Protein AF-A0A1Q7AH64-F1 (afdb_monomer_lite)

pLDDT: mean 78.07, std 20.03, range [28.7, 97.81]

Structure (mmCIF, N/CA/C/O backbone):
data_AF-A0A1Q7AH64-F1
#
_entry.id   AF-A0A1Q7AH64-F1
#
loop_
_atom_site.group_PDB
_atom_site.id
_atom_site.type_symbol
_atom_site.label_atom_id
_atom_site.label_alt_id
_atom_site.label_comp_id
_atom_site.label_asym_id
_atom_site.label_entity_id
_atom_site.label_seq_id
_atom_site.pdbx_PDB_ins_code
_atom_site.Cartn_x
_atom_site.Cartn_y
_atom_site.Cartn_z
_atom_site.occupancy
_atom_site.B_iso_or_equiv
_atom_site.auth_seq_id
_atom_site.auth_comp_id
_atom_site.auth_asym_id
_atom_site.auth_atom_id
_atom_site.pdbx_PDB_model_num
ATOM 1 N N . MET A 1 1 ? 11.253 -21.152 6.524 1.00 54.41 1 MET A N 1
ATOM 2 C CA . MET A 1 1 ? 11.233 -19.769 7.041 1.00 54.41 1 MET A CA 1
ATOM 3 C C . MET A 1 1 ? 10.064 -19.080 6.372 1.00 54.41 1 MET A C 1
ATOM 5 O O . MET A 1 1 ? 9.901 -19.345 5.188 1.00 54.41 1 MET A O 1
ATOM 9 N N . PRO A 1 2 ? 9.260 -18.292 7.096 1.00 69.94 2 PRO A N 1
ATOM 10 C CA . PRO A 1 2 ? 8.218 -17.480 6.477 1.00 69.94 2 PRO A CA 1
ATOM 11 C C . PRO A 1 2 ? 8.868 -16.524 5.476 1.00 69.94 2 PRO A C 1
ATOM 13 O O . PRO A 1 2 ? 9.876 -15.884 5.789 1.00 69.94 2 PRO A O 1
ATOM 16 N N . SER A 1 3 ? 8.356 -16.487 4.256 1.00 81.31 3 SER A N 1
ATOM 17 C CA . SER A 1 3 ? 8.966 -15.742 3.165 1.00 81.31 3 SER A CA 1
ATOM 18 C C . SER A 1 3 ? 7.933 -15.224 2.175 1.00 81.31 3 SER A C 1
ATOM 20 O O . SER A 1 3 ? 6.794 -15.677 2.099 1.00 81.31 3 SER A O 1
ATOM 22 N N . LEU A 1 4 ? 8.356 -14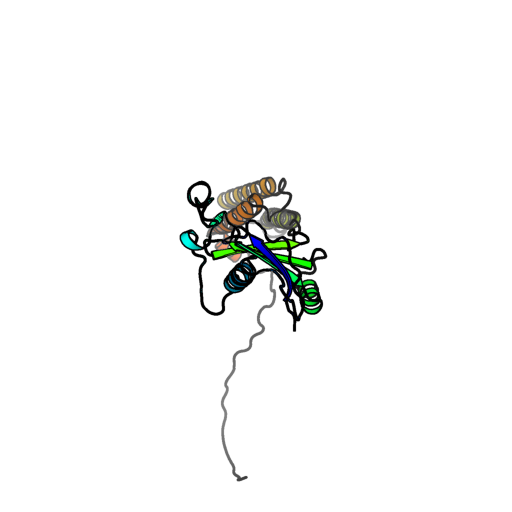.216 1.426 1.00 88.25 4 LEU A N 1
ATOM 23 C CA . LEU A 1 4 ? 7.572 -13.600 0.374 1.00 88.25 4 LEU A CA 1
ATOM 24 C C . LEU A 1 4 ? 8.128 -14.056 -0.959 1.00 88.25 4 LEU A C 1
ATOM 26 O O . LEU A 1 4 ? 9.333 -13.940 -1.205 1.00 88.25 4 LEU A O 1
ATOM 30 N N . ARG A 1 5 ? 7.256 -14.569 -1.822 1.00 90.06 5 ARG A N 1
ATOM 31 C CA . ARG A 1 5 ? 7.653 -15.034 -3.144 1.00 90.06 5 ARG A CA 1
ATOM 32 C C . ARG A 1 5 ? 7.260 -14.000 -4.182 1.00 90.06 5 ARG A C 1
ATOM 34 O O . ARG A 1 5 ? 6.087 -13.700 -4.330 1.00 90.06 5 ARG A O 1
ATOM 41 N N . VAL A 1 6 ? 8.230 -13.489 -4.933 1.00 92.25 6 VAL A N 1
ATOM 42 C CA . VAL A 1 6 ? 7.944 -12.642 -6.100 1.00 92.25 6 VAL A CA 1
ATOM 43 C C . VAL A 1 6 ? 7.248 -13.484 -7.172 1.00 92.25 6 VAL A C 1
ATOM 45 O O . VAL A 1 6 ? 7.778 -14.528 -7.558 1.00 92.25 6 VAL A O 1
ATOM 48 N N . THR A 1 7 ? 6.095 -13.025 -7.657 1.00 94.44 7 THR A N 1
ATOM 49 C CA . THR A 1 7 ? 5.300 -13.705 -8.695 1.00 94.44 7 THR A CA 1
ATOM 50 C C . THR A 1 7 ? 5.446 -13.032 -10.050 1.00 94.44 7 THR A C 1
ATOM 52 O O . THR A 1 7 ? 5.649 -13.702 -11.060 1.00 94.44 7 THR A O 1
ATOM 55 N N . GLN A 1 8 ? 5.367 -11.705 -10.085 1.00 96.19 8 GLN A N 1
ATOM 56 C CA . GLN A 1 8 ? 5.383 -10.925 -11.316 1.00 96.19 8 GLN A CA 1
ATOM 57 C C . GLN A 1 8 ? 5.775 -9.473 -11.059 1.00 96.19 8 GLN A C 1
ATOM 59 O O . GLN A 1 8 ? 5.759 -8.982 -9.930 1.00 96.19 8 GLN A O 1
ATOM 64 N N . PHE A 1 9 ? 6.134 -8.767 -12.125 1.00 97.25 9 PHE A N 1
ATOM 65 C CA . PHE A 1 9 ? 6.446 -7.344 -12.073 1.00 97.25 9 PHE A CA 1
ATOM 66 C C . PHE A 1 9 ? 5.907 -6.610 -13.294 1.00 97.25 9 PHE A C 1
ATOM 68 O O . PHE A 1 9 ? 5.669 -7.203 -14.344 1.00 97.25 9 PHE A O 1
ATOM 75 N N . ARG A 1 10 ? 5.745 -5.298 -13.157 1.00 97.69 10 ARG A N 1
ATOM 76 C CA . ARG A 1 10 ? 5.296 -4.392 -14.211 1.00 97.69 10 ARG A CA 1
ATOM 77 C C . ARG A 1 10 ? 6.101 -3.103 -14.142 1.00 97.69 10 ARG A C 1
ATOM 79 O O . ARG A 1 10 ? 6.344 -2.572 -13.062 1.00 97.69 10 ARG A O 1
ATOM 86 N N . VAL A 1 11 ? 6.540 -2.609 -15.291 1.00 97.62 11 VAL A N 1
ATOM 87 C CA . VAL A 1 11 ? 7.287 -1.357 -15.433 1.00 97.62 11 VAL A CA 1
ATOM 88 C C . VAL A 1 11 ? 6.413 -0.353 -16.170 1.00 97.62 11 VAL A C 1
ATOM 90 O O . VAL A 1 11 ? 5.838 -0.669 -17.209 1.00 97.62 11 VAL A O 1
ATOM 93 N N . LEU A 1 12 ? 6.326 0.855 -15.624 1.00 97.12 12 LEU A N 1
ATOM 94 C CA . LEU A 1 12 ? 5.464 1.934 -16.091 1.00 97.12 12 LEU A CA 1
ATOM 95 C C . LEU A 1 12 ? 6.296 3.201 -16.279 1.00 97.12 12 LEU A C 1
ATOM 97 O O . LEU A 1 12 ? 7.221 3.458 -15.513 1.00 97.12 12 LEU A O 1
ATOM 101 N N . ASN A 1 13 ? 5.952 4.000 -17.289 1.00 96.12 13 ASN A N 1
ATOM 102 C CA . ASN A 1 13 ? 6.501 5.339 -17.516 1.00 96.12 13 ASN A CA 1
ATOM 103 C C . ASN A 1 13 ? 8.037 5.425 -17.404 1.00 96.12 13 ASN A C 1
ATOM 105 O O . ASN A 1 13 ? 8.547 6.378 -16.825 1.00 96.12 13 ASN A O 1
ATOM 109 N N . TYR A 1 14 ? 8.780 4.453 -17.944 1.00 96.50 14 TYR A N 1
ATOM 110 C CA . TYR A 1 14 ? 10.237 4.370 -17.819 1.00 96.50 14 TYR A CA 1
ATOM 111 C C . TYR A 1 14 ? 10.926 4.278 -19.185 1.00 96.50 14 TYR A C 1
ATOM 113 O O . TYR A 1 14 ? 10.912 3.254 -19.869 1.00 96.50 14 TYR A O 1
ATOM 121 N N . ARG A 1 15 ? 11.629 5.347 -19.561 1.00 94.62 15 ARG A N 1
ATOM 122 C CA . ARG A 1 15 ? 12.390 5.525 -20.803 1.00 94.62 15 ARG A CA 1
ATOM 123 C C . ARG A 1 15 ? 11.509 5.343 -22.035 1.00 94.62 15 ARG A C 1
ATOM 125 O O . ARG A 1 15 ? 10.800 6.263 -22.410 1.00 94.62 15 ARG A O 1
ATOM 132 N N . ASN A 1 16 ? 11.603 4.181 -22.675 1.00 92.19 16 ASN A N 1
ATOM 133 C CA . ASN A 1 16 ? 10.855 3.807 -23.869 1.00 92.19 16 ASN A CA 1
ATOM 134 C C . ASN A 1 16 ? 9.694 2.844 -23.552 1.00 92.19 16 ASN A C 1
ATOM 136 O O . ASN A 1 16 ? 9.194 2.187 -24.460 1.00 92.19 16 ASN A O 1
ATOM 140 N N . ILE A 1 17 ? 9.340 2.698 -22.272 1.00 93.69 17 ILE A N 1
ATOM 141 C CA . ILE A 1 17 ? 8.263 1.841 -21.776 1.00 93.69 17 ILE A CA 1
ATOM 142 C C . ILE A 1 17 ? 7.184 2.747 -21.188 1.00 93.69 17 ILE A C 1
ATOM 144 O O . ILE A 1 17 ? 7.406 3.369 -20.150 1.00 93.69 17 ILE A O 1
ATOM 148 N N . ASP A 1 18 ? 6.019 2.800 -21.826 1.00 93.62 18 ASP A N 1
ATOM 149 C CA . ASP A 1 18 ? 4.833 3.409 -21.218 1.00 93.62 18 ASP A CA 1
ATOM 150 C C . ASP A 1 18 ? 4.209 2.450 -20.202 1.00 93.62 18 ASP A C 1
ATOM 152 O O . ASP A 1 18 ? 3.968 2.824 -19.055 1.00 93.62 18 ASP A O 1
ATOM 156 N N . ASP A 1 19 ? 4.036 1.192 -20.608 1.00 96.19 19 ASP A N 1
ATOM 157 C CA . ASP A 1 19 ? 3.538 0.098 -19.784 1.00 96.19 19 ASP A CA 1
ATOM 158 C C . ASP A 1 19 ? 4.043 -1.238 -20.341 1.00 96.19 19 ASP A C 1
ATOM 160 O O . ASP A 1 19 ? 3.843 -1.545 -21.517 1.00 96.19 19 ASP A O 1
ATOM 164 N N . SER A 1 20 ? 4.723 -2.033 -19.515 1.00 95.56 20 SER A N 1
ATOM 165 C CA . SER A 1 20 ? 5.172 -3.372 -19.908 1.00 95.56 20 SER A CA 1
ATOM 166 C C . SER A 1 20 ? 4.072 -4.431 -19.834 1.00 95.56 20 SER A C 1
ATOM 168 O O . SER A 1 20 ? 4.276 -5.541 -20.322 1.00 95.56 20 SER A O 1
ATOM 170 N N . GLY A 1 21 ? 2.956 -4.133 -19.163 1.00 96.81 21 GLY A N 1
ATOM 171 C CA . GLY A 1 21 ? 2.066 -5.150 -18.616 1.00 96.81 21 GLY A CA 1
ATOM 172 C C . GLY A 1 21 ? 2.746 -5.979 -17.520 1.00 96.81 21 GLY A C 1
ATOM 173 O O . GLY A 1 21 ? 3.916 -5.766 -17.180 1.00 96.81 21 GLY A O 1
ATOM 174 N N . TRP A 1 22 ? 1.999 -6.923 -16.953 1.00 96.69 22 TRP A N 1
ATOM 175 C CA . TRP A 1 22 ? 2.530 -7.866 -15.972 1.00 96.69 22 TRP A CA 1
ATOM 176 C C . TRP A 1 22 ? 3.399 -8.928 -16.643 1.00 96.69 22 TRP A C 1
ATOM 178 O O . TRP A 1 22 ? 2.984 -9.575 -17.605 1.00 96.69 22 TRP A O 1
ATOM 188 N N . ILE A 1 23 ? 4.609 -9.102 -16.119 1.00 95.94 23 ILE A N 1
ATOM 189 C CA . ILE A 1 23 ? 5.586 -10.086 -16.573 1.00 95.94 23 ILE A CA 1
ATOM 190 C C . ILE A 1 23 ? 5.807 -11.090 -15.438 1.00 95.94 23 ILE A C 1
ATOM 192 O O . ILE A 1 23 ? 6.298 -10.689 -14.377 1.00 95.94 23 ILE A O 1
ATOM 196 N N . PRO A 1 24 ? 5.477 -12.378 -15.638 1.00 95.56 24 PRO A N 1
ATOM 197 C CA . PRO A 1 24 ? 5.692 -13.404 -14.628 1.00 95.56 24 PRO A CA 1
ATOM 198 C C . PRO A 1 24 ? 7.187 -13.628 -14.385 1.00 95.56 24 PRO A C 1
ATOM 200 O O . PRO A 1 24 ? 8.000 -13.591 -15.312 1.00 95.56 24 PRO A O 1
ATOM 203 N N . ILE A 1 25 ? 7.541 -13.866 -13.124 1.00 93.88 25 ILE A N 1
ATOM 204 C CA . ILE A 1 25 ? 8.895 -14.194 -12.688 1.00 93.88 25 ILE A CA 1
ATOM 205 C C . ILE A 1 25 ? 8.936 -15.660 -12.282 1.00 93.88 25 ILE A C 1
ATOM 207 O O . ILE A 1 25 ? 8.319 -16.098 -11.313 1.00 93.88 25 ILE A O 1
ATOM 211 N N . GLU A 1 26 ? 9.758 -16.409 -13.000 1.00 90.12 26 GLU A N 1
ATOM 212 C CA . GLU A 1 26 ? 10.181 -17.747 -12.617 1.00 90.12 26 GLU A CA 1
ATOM 213 C C . GLU A 1 26 ? 11.623 -17.732 -12.104 1.00 90.12 26 GLU A C 1
ATOM 215 O O . GLU A 1 26 ? 12.350 -16.742 -12.229 1.00 90.12 26 GLU A O 1
ATOM 220 N N . ARG A 1 27 ? 12.081 -18.878 -11.580 1.00 87.81 27 ARG A N 1
ATOM 221 C CA . ARG A 1 27 ? 13.470 -19.067 -11.132 1.00 87.81 27 ARG A CA 1
ATOM 222 C C . ARG A 1 27 ? 14.490 -18.673 -12.206 1.00 87.81 27 ARG A C 1
ATOM 224 O O . ARG A 1 27 ? 15.560 -18.171 -11.875 1.00 87.81 27 ARG A O 1
ATOM 231 N N . VAL A 1 28 ? 14.164 -18.918 -13.474 1.00 88.75 28 VAL A N 1
ATOM 232 C CA . VAL A 1 28 ? 14.930 -18.451 -14.628 1.00 88.75 28 VAL A CA 1
ATOM 233 C C . VAL A 1 28 ? 13.945 -17.861 -15.625 1.00 88.75 28 VAL A C 1
ATOM 235 O O . VAL A 1 28 ? 13.177 -18.589 -16.238 1.00 88.75 28 VAL A O 1
ATOM 238 N N . THR A 1 29 ? 13.983 -16.542 -15.797 1.00 88.94 29 THR A N 1
ATOM 239 C CA . THR A 1 29 ? 13.137 -15.833 -16.764 1.00 88.94 29 THR A CA 1
ATOM 240 C C . THR A 1 29 ? 14.017 -15.282 -17.882 1.00 88.94 29 THR A C 1
ATOM 242 O O . THR A 1 29 ? 14.923 -14.488 -17.625 1.00 88.94 29 THR A O 1
ATOM 245 N N . ALA A 1 30 ? 13.783 -15.710 -19.125 1.00 88.94 30 ALA A N 1
ATOM 246 C CA . ALA A 1 30 ? 14.544 -15.257 -20.289 1.00 88.94 30 ALA A CA 1
ATOM 247 C C . ALA A 1 30 ? 13.780 -14.168 -21.056 1.00 88.94 30 ALA A C 1
ATOM 249 O O . ALA A 1 30 ? 12.678 -14.394 -21.547 1.00 88.94 30 ALA A O 1
ATOM 250 N N . LEU A 1 31 ? 14.389 -12.988 -21.203 1.00 89.00 31 LEU A N 1
ATOM 251 C CA . LEU A 1 31 ? 13.833 -11.883 -21.987 1.00 89.00 31 LEU A CA 1
ATOM 252 C C . LEU A 1 31 ? 14.451 -11.875 -23.390 1.00 89.00 31 LEU A C 1
ATOM 254 O O . LEU A 1 31 ? 15.638 -11.582 -23.548 1.00 89.00 31 LEU A O 1
ATOM 258 N N . VAL A 1 32 ? 13.647 -12.148 -24.419 1.00 89.25 32 VAL A N 1
ATOM 259 C CA . VAL A 1 32 ? 14.090 -12.186 -25.824 1.00 89.25 32 VAL A CA 1
ATOM 260 C C . VAL A 1 32 ? 13.434 -11.057 -26.614 1.00 89.25 32 VAL A C 1
ATOM 262 O O . VAL A 1 32 ? 12.273 -10.722 -26.419 1.00 89.25 32 VAL A O 1
ATOM 265 N N . GLY A 1 33 ? 14.190 -10.431 -27.513 1.00 88.75 33 GLY A N 1
ATOM 266 C CA . GLY A 1 33 ? 13.679 -9.380 -28.389 1.00 88.75 33 GLY A CA 1
ATOM 267 C C . GLY A 1 33 ? 14.801 -8.728 -29.181 1.00 88.75 33 GLY A C 1
ATOM 268 O O . GLY A 1 33 ? 15.974 -8.903 -28.844 1.00 88.75 33 GLY A O 1
ATOM 269 N N . ARG A 1 34 ? 14.456 -7.929 -30.193 1.00 90.94 34 ARG A N 1
ATOM 270 C CA . ARG A 1 34 ? 15.442 -7.188 -30.999 1.00 90.94 34 ARG A CA 1
ATOM 271 C C . ARG A 1 34 ? 16.268 -6.227 -30.139 1.00 90.94 34 ARG A C 1
ATOM 273 O O . ARG A 1 34 ? 15.882 -5.887 -29.016 1.00 90.94 34 ARG A O 1
ATOM 280 N N . ASN A 1 35 ? 17.402 -5.771 -30.661 1.00 86.12 35 ASN A N 1
ATOM 281 C CA . ASN A 1 35 ? 18.114 -4.654 -30.045 1.00 86.12 35 ASN A CA 1
ATOM 282 C C . ASN A 1 35 ? 17.155 -3.464 -29.883 1.00 86.12 35 ASN A C 1
ATOM 284 O O . ASN A 1 35 ? 16.221 -3.314 -30.666 1.00 86.12 35 ASN A O 1
ATOM 288 N N . GLU A 1 36 ? 17.332 -2.703 -28.799 1.00 84.75 36 GLU A N 1
ATOM 289 C CA . GLU A 1 36 ? 16.523 -1.512 -28.474 1.00 84.75 36 GLU A CA 1
ATOM 290 C C . GLU A 1 36 ? 15.049 -1.775 -28.122 1.00 84.75 36 GLU A C 1
ATOM 292 O O . GLU A 1 36 ? 14.311 -0.845 -27.823 1.00 84.75 36 GLU A O 1
ATOM 297 N N . SER A 1 37 ? 14.627 -3.038 -27.998 1.00 87.38 37 SER A N 1
ATOM 298 C CA . SER A 1 37 ? 13.258 -3.396 -27.590 1.00 87.38 37 SER A CA 1
ATOM 299 C C . SER A 1 37 ? 12.905 -3.077 -26.124 1.00 87.38 37 SER A C 1
ATOM 301 O O . SER A 1 37 ? 11.898 -3.559 -25.625 1.00 87.38 37 SER A O 1
ATOM 303 N N . GLY A 1 38 ? 13.760 -2.364 -25.383 1.00 88.69 38 GLY A N 1
ATOM 304 C CA . GLY A 1 38 ? 13.517 -2.009 -23.978 1.00 88.69 38 GLY A CA 1
ATOM 305 C C . GLY A 1 38 ? 13.944 -3.032 -22.916 1.00 88.69 38 GLY A C 1
ATOM 306 O O . GLY A 1 38 ? 13.830 -2.726 -21.737 1.00 88.69 38 GLY A O 1
ATOM 307 N N . LYS A 1 39 ? 14.516 -4.197 -23.262 1.00 94.56 39 LYS A N 1
ATOM 308 C CA . LYS A 1 39 ? 14.932 -5.227 -22.270 1.00 94.56 39 LYS A CA 1
ATOM 309 C C . LYS A 1 39 ? 15.847 -4.682 -21.166 1.00 94.56 39 LYS A C 1
ATOM 311 O O . LYS A 1 39 ? 15.618 -4.906 -19.983 1.00 94.56 39 LYS A O 1
ATOM 316 N N . THR A 1 40 ? 16.868 -3.915 -21.548 1.00 93.81 40 THR A N 1
ATOM 317 C CA . THR A 1 40 ? 17.788 -3.285 -20.590 1.00 93.81 40 THR A CA 1
ATOM 318 C C . THR A 1 40 ? 17.099 -2.201 -19.762 1.00 93.81 40 THR A C 1
ATOM 320 O O . THR A 1 40 ? 17.463 -2.003 -18.609 1.00 93.81 40 THR A O 1
ATOM 323 N N . ALA A 1 41 ? 16.122 -1.483 -20.326 1.00 93.94 41 ALA A N 1
ATOM 324 C CA . ALA A 1 41 ? 15.342 -0.499 -19.577 1.00 93.94 41 ALA A CA 1
ATOM 325 C C . ALA A 1 41 ? 14.475 -1.191 -18.517 1.00 93.94 41 ALA A C 1
ATOM 327 O O . ALA A 1 41 ? 14.476 -0.774 -17.365 1.00 93.94 41 ALA A O 1
ATOM 328 N N . LEU A 1 42 ? 13.840 -2.300 -18.890 1.00 95.00 42 LEU A N 1
ATOM 329 C CA . LEU A 1 42 ? 12.998 -3.116 -18.027 1.00 95.00 42 LEU A CA 1
ATOM 330 C C . LEU A 1 42 ? 13.771 -3.670 -16.819 1.00 95.00 42 LEU A C 1
ATOM 332 O O . LEU A 1 42 ? 13.369 -3.467 -15.676 1.00 95.00 42 LEU A O 1
ATOM 336 N N . LEU A 1 43 ? 14.940 -4.275 -17.060 1.00 93.50 43 LEU A N 1
ATOM 337 C CA . LEU A 1 43 ? 15.809 -4.771 -15.986 1.00 93.50 43 LEU A CA 1
ATOM 338 C C . LEU A 1 43 ? 16.361 -3.644 -15.101 1.00 93.50 43 LEU A C 1
ATOM 340 O O . LEU A 1 43 ? 16.524 -3.839 -13.902 1.00 93.50 43 LEU A O 1
ATOM 344 N N . LYS A 1 44 ? 16.634 -2.458 -15.664 1.00 94.19 44 LYS A N 1
ATOM 345 C CA . LYS A 1 44 ? 17.087 -1.294 -14.884 1.00 94.19 44 LYS A CA 1
ATOM 346 C C . LYS A 1 44 ? 15.993 -0.742 -13.975 1.00 94.19 44 LYS A C 1
ATOM 348 O O . LYS A 1 44 ? 16.292 -0.416 -12.833 1.00 94.19 44 LYS A O 1
ATOM 353 N N . ALA A 1 45 ? 14.753 -0.660 -14.453 1.00 94.69 45 ALA A N 1
ATOM 354 C CA . ALA A 1 45 ? 13.622 -0.275 -13.613 1.00 94.69 45 ALA A CA 1
ATOM 355 C C . ALA A 1 45 ? 13.429 -1.278 -12.466 1.00 94.69 45 ALA A C 1
ATOM 357 O O . ALA A 1 45 ? 13.378 -0.886 -11.306 1.00 94.69 45 ALA A O 1
ATOM 358 N N . LEU A 1 46 ? 13.444 -2.581 -12.766 1.00 93.88 46 LEU A N 1
ATOM 359 C CA . LEU A 1 46 ? 13.334 -3.609 -11.730 1.00 93.88 46 LEU A CA 1
ATOM 360 C C . LEU A 1 46 ? 14.509 -3.571 -10.735 1.00 93.88 46 LEU A C 1
ATOM 362 O O . LEU A 1 46 ? 14.305 -3.731 -9.539 1.00 93.88 46 LEU A O 1
ATOM 366 N N . HIS A 1 47 ? 15.735 -3.303 -11.190 1.00 92.75 47 HIS A N 1
ATOM 367 C CA . HIS A 1 47 ? 16.889 -3.147 -10.298 1.00 92.75 47 HIS A CA 1
ATOM 368 C C . HIS A 1 47 ? 16.704 -1.988 -9.306 1.00 92.75 47 HIS A C 1
ATOM 370 O O . HIS A 1 47 ? 16.950 -2.146 -8.112 1.00 92.75 47 HIS A O 1
ATOM 376 N N . LYS A 1 48 ? 16.214 -0.842 -9.793 1.00 93.81 48 LYS A N 1
ATOM 377 C CA . LYS A 1 48 ? 15.946 0.359 -8.986 1.00 93.81 48 LYS A CA 1
ATOM 378 C C . LYS A 1 48 ? 14.730 0.234 -8.070 1.00 93.81 48 LYS A C 1
ATOM 380 O O . LYS A 1 48 ? 14.527 1.088 -7.211 1.00 93.81 48 LYS A O 1
ATOM 385 N N . PHE A 1 49 ? 13.920 -0.813 -8.220 1.00 93.62 49 PHE A N 1
ATOM 386 C CA . PHE A 1 49 ? 12.798 -1.065 -7.323 1.00 93.62 49 PHE A CA 1
ATOM 387 C C . PHE A 1 49 ? 13.260 -1.298 -5.877 1.00 93.62 49 PHE A C 1
ATOM 389 O O . PHE A 1 49 ? 12.659 -0.750 -4.951 1.00 93.62 49 PHE A O 1
ATOM 396 N N . ASN A 1 50 ? 14.329 -2.075 -5.681 1.00 90.62 50 ASN A N 1
ATOM 397 C CA . ASN A 1 50 ? 14.934 -2.326 -4.371 1.00 90.62 50 ASN A CA 1
ATOM 398 C C . ASN A 1 50 ? 16.453 -2.554 -4.507 1.00 90.62 50 ASN A C 1
ATOM 400 O O . ASN A 1 50 ? 16.917 -3.697 -4.449 1.00 90.62 50 ASN A O 1
ATOM 404 N N . PRO A 1 51 ? 17.234 -1.492 -4.764 1.00 87.56 51 PRO A N 1
ATOM 405 C CA . PRO A 1 51 ? 18.640 -1.634 -5.092 1.00 87.56 51 PRO A CA 1
ATOM 406 C C . PRO A 1 51 ? 19.482 -1.842 -3.825 1.00 87.56 51 PRO A C 1
ATOM 408 O O . PRO A 1 51 ? 19.214 -1.259 -2.777 1.00 87.56 51 PRO A O 1
ATOM 411 N N . ALA A 1 52 ? 20.546 -2.646 -3.926 1.00 86.94 52 ALA A N 1
ATOM 412 C CA . ALA A 1 52 ? 21.474 -2.872 -2.810 1.00 86.94 52 ALA A CA 1
ATOM 413 C C . ALA A 1 52 ? 22.242 -1.597 -2.408 1.00 86.94 52 ALA A C 1
ATOM 415 O O . ALA A 1 52 ? 22.622 -1.428 -1.253 1.00 86.94 52 ALA A O 1
ATOM 416 N N . ILE A 1 53 ? 22.465 -0.703 -3.372 1.00 88.25 53 ILE A N 1
ATOM 417 C CA . ILE A 1 53 ? 23.023 0.635 -3.177 1.00 88.25 53 ILE A CA 1
ATOM 418 C C . ILE A 1 53 ? 21.953 1.615 -3.639 1.00 88.25 53 ILE A C 1
ATOM 420 O O . ILE A 1 53 ? 21.430 1.456 -4.738 1.00 88.25 53 ILE A O 1
ATOM 424 N N . ALA A 1 54 ? 21.624 2.614 -2.820 1.00 87.69 54 ALA A N 1
ATOM 425 C CA . ALA A 1 54 ? 20.570 3.571 -3.140 1.00 87.69 54 ALA A CA 1
ATOM 426 C C . ALA A 1 54 ? 20.802 4.225 -4.515 1.00 87.69 54 ALA A C 1
ATOM 428 O O . ALA A 1 54 ? 21.756 4.980 -4.707 1.00 87.69 54 ALA A O 1
ATOM 429 N N . GLU A 1 55 ? 19.908 3.945 -5.462 1.00 91.12 55 GLU A N 1
ATOM 430 C CA . GLU A 1 55 ? 19.915 4.529 -6.799 1.00 91.12 55 GLU A CA 1
ATOM 431 C C . GLU A 1 55 ? 18.519 5.094 -7.103 1.00 91.12 55 GLU A C 1
ATOM 433 O O . GLU A 1 55 ? 17.622 4.340 -7.489 1.00 91.12 55 GLU A O 1
ATOM 438 N N . PRO A 1 56 ? 18.299 6.409 -6.920 1.00 90.69 56 PRO A N 1
ATOM 439 C CA . PRO A 1 56 ? 16.999 7.006 -7.174 1.00 90.69 56 PRO A CA 1
ATOM 440 C C . PRO A 1 56 ? 16.669 7.025 -8.671 1.00 90.69 56 PRO A C 1
ATOM 442 O O . PRO A 1 56 ? 17.542 6.964 -9.552 1.00 90.69 56 PRO A O 1
ATOM 445 N N . TYR A 1 57 ? 15.379 7.156 -8.963 1.00 93.62 57 TYR A N 1
ATOM 446 C CA . TYR A 1 57 ? 14.929 7.464 -10.309 1.00 93.62 57 TYR A CA 1
ATOM 447 C C . TYR A 1 57 ? 15.243 8.918 -10.660 1.00 93.62 57 TYR A C 1
ATOM 449 O O . TYR A 1 57 ? 15.134 9.820 -9.832 1.00 93.62 57 TYR A O 1
ATOM 457 N N . LEU A 1 58 ? 15.638 9.151 -11.910 1.00 94.44 58 LEU A N 1
ATOM 458 C CA . LEU A 1 58 ? 15.985 10.469 -12.435 1.00 94.44 58 LEU A CA 1
ATOM 459 C C . LEU A 1 58 ? 14.972 10.867 -13.515 1.00 94.44 58 LEU A C 1
ATOM 461 O O . LEU A 1 58 ? 15.209 10.573 -14.691 1.00 94.44 58 LEU A O 1
ATOM 465 N N . PRO A 1 59 ? 13.872 11.563 -13.167 1.00 93.75 59 PRO A N 1
ATOM 466 C CA . PRO A 1 59 ? 12.794 11.885 -14.103 1.00 93.75 59 PRO A CA 1
ATOM 467 C C . PRO A 1 59 ? 13.273 12.517 -15.413 1.00 93.75 59 PRO A C 1
ATOM 469 O O . PRO A 1 59 ? 12.901 12.067 -16.489 1.00 93.75 59 PRO A O 1
ATOM 472 N N . GLN A 1 60 ? 14.199 13.478 -15.338 1.00 91.81 60 GLN A N 1
ATOM 473 C CA . GLN A 1 60 ? 14.741 14.180 -16.510 1.00 91.81 60 GLN A CA 1
ATOM 474 C C . GLN A 1 60 ? 15.402 13.250 -17.543 1.00 91.81 60 GLN A C 1
ATOM 476 O O . GLN A 1 60 ? 15.487 13.583 -18.724 1.00 91.81 60 GLN A O 1
ATOM 481 N N . ARG A 1 61 ? 15.929 12.101 -17.104 1.00 92.25 61 ARG A N 1
ATOM 482 C CA . ARG A 1 61 ? 16.641 11.143 -17.966 1.00 92.25 61 ARG A CA 1
ATOM 483 C C . ARG A 1 61 ? 15.831 9.886 -18.242 1.00 92.25 61 ARG A C 1
ATOM 485 O O . ARG A 1 61 ? 16.085 9.222 -19.246 1.00 92.25 61 ARG A O 1
ATOM 492 N N . GLU A 1 62 ? 14.944 9.533 -17.322 1.00 95.62 62 GLU A N 1
ATOM 493 C CA . GLU A 1 62 ? 14.316 8.222 -17.253 1.00 95.62 62 GLU A CA 1
ATOM 494 C C . GLU A 1 62 ? 12.811 8.259 -17.464 1.00 95.62 62 GLU A C 1
ATOM 496 O O . GLU A 1 62 ? 12.264 7.204 -17.730 1.00 95.62 62 GLU A O 1
ATOM 501 N N . PHE A 1 63 ? 12.141 9.405 -17.373 1.00 95.94 63 PHE A N 1
ATOM 502 C CA . PHE A 1 63 ? 10.745 9.526 -17.795 1.00 95.94 63 PHE A CA 1
ATOM 503 C C . PHE A 1 63 ? 10.669 9.605 -19.335 1.00 95.94 63 PHE A C 1
ATOM 505 O O . PHE A 1 63 ? 11.620 10.106 -19.953 1.00 95.94 63 PHE A O 1
ATOM 512 N N . PRO A 1 64 ? 9.581 9.136 -19.981 1.00 94.00 64 PRO A N 1
ATOM 513 C CA . PRO A 1 64 ? 9.373 9.295 -21.417 1.00 94.00 64 PRO A CA 1
ATOM 514 C C . PRO A 1 64 ? 9.559 10.752 -21.858 1.00 94.00 64 PRO A C 1
ATOM 516 O O . PRO A 1 64 ? 8.871 11.669 -21.400 1.00 94.00 64 PRO A O 1
ATOM 519 N N . ARG A 1 65 ? 10.574 10.987 -22.699 1.00 90.56 65 ARG A N 1
ATOM 520 C CA . ARG A 1 65 ? 11.118 12.334 -22.959 1.00 90.56 65 ARG A CA 1
ATOM 521 C C . ARG A 1 65 ? 10.106 13.280 -23.598 1.00 90.56 65 ARG A C 1
ATOM 523 O O . ARG A 1 65 ? 10.086 14.463 -23.281 1.00 90.56 65 ARG A O 1
ATOM 530 N N . ASP A 1 66 ? 9.291 12.753 -24.495 1.00 90.81 66 ASP A N 1
ATOM 531 C CA . ASP A 1 66 ? 8.216 13.437 -25.214 1.00 90.81 66 ASP A CA 1
ATOM 532 C C . ASP A 1 66 ? 7.037 13.829 -24.305 1.00 90.81 66 ASP A C 1
ATOM 534 O O . ASP A 1 66 ? 6.313 14.792 -24.583 1.00 90.81 66 ASP A O 1
ATOM 538 N N . ARG A 1 67 ? 6.868 13.118 -23.185 1.00 92.44 67 ARG A N 1
ATOM 539 C CA . ARG A 1 67 ? 5.821 13.364 -22.185 1.00 92.44 67 ARG A CA 1
ATOM 540 C C . ARG A 1 67 ? 6.306 14.224 -21.018 1.00 92.44 67 ARG A C 1
ATOM 542 O O . ARG A 1 67 ? 5.496 14.926 -20.416 1.00 92.44 67 ARG A O 1
ATOM 549 N N . PHE A 1 68 ? 7.611 14.240 -20.734 1.00 91.75 68 PHE A N 1
ATOM 550 C CA . PHE A 1 68 ? 8.190 14.882 -19.545 1.00 91.75 68 PHE A CA 1
ATOM 551 C C . PHE A 1 68 ? 7.722 16.328 -19.334 1.00 91.75 68 PHE A C 1
ATOM 553 O O . PHE A 1 68 ? 7.137 16.632 -18.300 1.00 91.75 68 PHE A O 1
ATOM 560 N N . ALA A 1 69 ? 7.905 17.207 -20.325 1.00 91.38 69 ALA A N 1
ATOM 561 C CA . ALA A 1 69 ? 7.572 18.630 -20.191 1.00 91.38 69 ALA A CA 1
ATOM 562 C C . ALA A 1 69 ? 6.063 18.911 -20.040 1.00 91.38 69 ALA A C 1
ATOM 564 O O . ALA A 1 69 ? 5.681 19.967 -19.542 1.00 91.38 69 ALA A O 1
ATOM 565 N N . ARG A 1 70 ? 5.204 17.990 -20.493 1.00 92.50 70 ARG A N 1
ATOM 566 C CA . ARG A 1 70 ? 3.740 18.138 -20.482 1.00 92.50 70 ARG A CA 1
ATOM 567 C C . ARG A 1 70 ? 3.098 17.540 -19.232 1.00 92.50 70 ARG A C 1
ATOM 569 O O . ARG A 1 70 ? 2.128 18.092 -18.719 1.00 92.50 70 ARG A O 1
ATOM 576 N N . GLU A 1 71 ? 3.602 16.396 -18.783 1.00 92.94 71 GLU A N 1
ATOM 577 C CA . GLU A 1 71 ? 2.924 15.534 -17.809 1.00 92.94 71 GLU A CA 1
ATOM 578 C C . GLU A 1 71 ? 3.638 15.492 -16.455 1.00 92.94 71 GLU A C 1
ATOM 580 O O . GLU A 1 71 ? 2.985 15.421 -15.411 1.00 92.94 71 GLU A O 1
ATOM 585 N N . PHE A 1 72 ? 4.971 15.575 -16.436 1.00 91.06 72 PHE A N 1
ATOM 586 C CA . PHE A 1 72 ? 5.737 15.387 -15.210 1.00 91.06 72 PHE A CA 1
ATOM 587 C C . PHE A 1 72 ? 5.718 16.649 -14.335 1.00 91.06 72 PHE A C 1
ATOM 589 O O . PHE A 1 72 ? 6.564 17.532 -14.461 1.00 91.06 72 PHE A O 1
ATOM 596 N N . LYS A 1 73 ? 4.737 16.730 -13.429 1.00 90.69 73 LYS A N 1
ATOM 597 C CA . LYS A 1 73 ? 4.608 17.819 -12.442 1.00 90.69 73 LYS A CA 1
ATOM 598 C C . LYS A 1 73 ? 5.237 17.479 -11.091 1.00 90.69 73 LYS A C 1
ATOM 600 O O . LYS A 1 73 ? 5.879 18.325 -10.480 1.00 90.69 73 LYS A O 1
ATOM 605 N N . ASN A 1 74 ? 5.039 16.248 -10.627 1.00 90.19 74 ASN A N 1
ATOM 606 C CA . ASN A 1 74 ? 5.480 15.760 -9.325 1.00 90.19 74 ASN A CA 1
ATOM 607 C C . ASN A 1 74 ? 5.834 14.272 -9.430 1.00 90.19 74 ASN A C 1
ATOM 609 O O . ASN A 1 74 ? 5.120 13.527 -10.088 1.00 90.19 74 ASN A O 1
ATOM 613 N N . GLY A 1 75 ? 6.902 13.826 -8.765 1.00 84.44 75 GLY A N 1
ATOM 614 C CA . GLY A 1 75 ? 7.324 12.421 -8.773 1.00 84.44 75 GLY A CA 1
ATOM 615 C C . GLY A 1 75 ? 6.370 11.462 -8.053 1.00 84.44 75 GLY A C 1
ATOM 616 O O . GLY A 1 75 ? 6.399 10.272 -8.356 1.00 84.44 75 GLY A O 1
ATOM 617 N N . LYS A 1 76 ? 5.511 11.968 -7.155 1.00 91.25 76 LYS A N 1
ATOM 618 C CA . LYS A 1 76 ? 4.539 11.156 -6.397 1.00 91.25 76 LYS A CA 1
ATOM 619 C C . LYS A 1 76 ? 3.461 10.506 -7.260 1.00 91.25 76 LYS A C 1
ATOM 621 O O . LYS A 1 76 ? 2.947 9.461 -6.899 1.00 91.25 76 LYS A O 1
ATOM 626 N N . ASP A 1 77 ? 3.123 11.108 -8.392 1.00 91.69 77 ASP A N 1
ATOM 627 C CA . ASP A 1 77 ? 1.982 10.653 -9.195 1.00 91.69 77 ASP A CA 1
ATOM 628 C C . ASP A 1 77 ? 2.385 9.585 -10.225 1.00 91.69 77 ASP A C 1
ATOM 630 O O . ASP A 1 77 ? 1.535 8.993 -10.886 1.00 91.69 77 ASP A O 1
ATOM 634 N N . TRP A 1 78 ? 3.690 9.334 -10.378 1.00 95.38 78 TRP A N 1
ATOM 635 C CA . TRP A 1 78 ? 4.233 8.521 -11.463 1.00 95.38 78 TRP A CA 1
ATOM 636 C C . TRP A 1 78 ? 4.824 7.205 -10.948 1.00 95.38 78 TRP A C 1
ATOM 638 O O . TRP A 1 78 ? 5.970 7.194 -10.482 1.00 95.38 78 TRP A O 1
ATOM 648 N N . PRO A 1 79 ? 4.075 6.089 -11.043 1.00 96.44 79 PRO A N 1
ATOM 649 C CA . PRO A 1 79 ? 4.602 4.770 -10.726 1.00 96.44 79 PRO A CA 1
ATOM 650 C C . PRO A 1 79 ? 5.626 4.350 -11.782 1.00 96.44 79 PRO A C 1
ATOM 652 O O . PRO A 1 79 ? 5.440 4.611 -12.976 1.00 96.44 79 PRO A O 1
ATOM 655 N N . VAL A 1 80 ? 6.692 3.683 -11.332 1.00 96.88 80 VAL A N 1
ATOM 656 C CA . VAL A 1 80 ? 7.798 3.230 -12.190 1.00 96.88 80 VAL A CA 1
ATOM 657 C C . VAL A 1 80 ? 7.890 1.717 -12.250 1.00 96.88 80 VAL A C 1
ATOM 659 O O . VAL A 1 80 ? 8.038 1.138 -13.324 1.00 96.88 80 VAL A O 1
ATOM 662 N N . CYS A 1 81 ? 7.816 1.060 -11.095 1.00 97.44 81 CYS A N 1
ATOM 663 C CA . CYS A 1 81 ? 7.905 -0.389 -11.015 1.00 97.44 81 CYS A CA 1
ATOM 664 C C . CYS A 1 81 ? 6.949 -0.916 -9.950 1.00 97.44 81 CYS A C 1
ATOM 666 O O . CYS A 1 81 ? 6.981 -0.469 -8.802 1.00 97.44 81 CYS A O 1
ATOM 668 N N . GLN A 1 82 ? 6.111 -1.860 -10.359 1.00 97.81 82 GLN A N 1
ATOM 669 C CA . GLN A 1 82 ? 5.233 -2.635 -9.501 1.00 97.81 82 GLN A CA 1
ATOM 670 C C . GLN A 1 82 ? 5.778 -4.053 -9.415 1.00 97.81 82 GLN A C 1
ATOM 672 O O . GLN A 1 82 ? 6.164 -4.631 -10.433 1.00 97.81 82 GLN A O 1
ATOM 677 N N . VAL A 1 83 ? 5.799 -4.612 -8.214 1.00 97.06 83 VAL A N 1
ATOM 678 C CA . VAL A 1 83 ? 6.175 -6.004 -7.977 1.00 97.06 83 VAL A CA 1
ATOM 679 C C . VAL A 1 83 ? 5.089 -6.641 -7.134 1.00 97.06 83 VAL A C 1
ATOM 681 O O . VAL A 1 83 ? 4.712 -6.106 -6.091 1.00 97.06 83 VAL A O 1
ATOM 684 N N . GLU A 1 84 ? 4.580 -7.766 -7.610 1.00 96.38 84 GLU A N 1
ATOM 685 C CA . GLU A 1 84 ? 3.624 -8.579 -6.882 1.00 96.38 84 GLU A CA 1
ATOM 686 C C . GLU A 1 84 ? 4.350 -9.712 -6.166 1.00 96.38 84 GLU A C 1
ATOM 688 O O . GLU A 1 84 ? 5.297 -10.324 -6.681 1.00 96.38 84 GLU A O 1
ATOM 693 N N . PHE A 1 85 ? 3.885 -9.964 -4.953 1.00 94.25 85 PHE A N 1
ATOM 694 C CA . PHE A 1 85 ? 4.379 -11.011 -4.095 1.00 94.25 85 PHE A CA 1
ATOM 695 C C . PHE A 1 85 ? 3.216 -11.859 -3.597 1.00 94.25 85 PHE A C 1
ATOM 697 O O . PHE A 1 85 ? 2.164 -11.335 -3.231 1.00 94.25 85 PHE A O 1
ATOM 704 N N . GLU A 1 86 ? 3.451 -13.158 -3.526 1.00 93.38 86 GLU A N 1
ATOM 705 C CA . GLU A 1 86 ? 2.593 -14.145 -2.888 1.00 93.38 86 GLU A CA 1
ATOM 706 C C . GLU A 1 86 ? 3.098 -14.414 -1.464 1.00 93.38 86 GLU A C 1
ATOM 708 O O . GLU A 1 86 ? 4.309 -14.520 -1.213 1.00 93.38 86 GLU A O 1
ATOM 713 N N . VAL A 1 87 ? 2.156 -14.505 -0.526 1.00 90.06 87 VAL A N 1
ATOM 714 C CA . VAL A 1 87 ? 2.412 -14.900 0.861 1.00 90.06 87 VAL A CA 1
ATOM 715 C C . VAL A 1 87 ? 2.579 -16.415 0.903 1.00 90.06 87 VAL A C 1
ATOM 717 O O . VAL A 1 87 ? 1.652 -17.144 0.555 1.00 90.06 87 VAL A O 1
ATOM 720 N N . ASP A 1 88 ? 3.742 -16.900 1.343 1.00 88.50 88 ASP A N 1
ATOM 721 C CA . ASP A 1 88 ? 3.956 -18.342 1.447 1.00 88.50 88 ASP A CA 1
ATOM 722 C C . ASP A 1 88 ? 3.102 -18.992 2.551 1.00 88.50 88 ASP A C 1
ATOM 724 O O . ASP A 1 88 ? 2.642 -18.346 3.498 1.00 88.50 88 ASP A O 1
ATOM 728 N N . ASP A 1 89 ? 2.894 -20.307 2.445 1.00 86.06 89 ASP A N 1
ATOM 729 C CA . ASP A 1 89 ? 2.053 -21.057 3.387 1.00 86.06 89 ASP A CA 1
ATOM 730 C C . ASP A 1 89 ? 2.546 -20.951 4.839 1.00 86.06 89 ASP A C 1
ATOM 732 O O . ASP A 1 89 ? 1.749 -20.959 5.780 1.00 86.06 89 ASP A O 1
ATOM 736 N N . ALA A 1 90 ? 3.862 -20.826 5.035 1.00 86.94 90 ALA A N 1
ATOM 737 C CA . ALA A 1 90 ? 4.469 -20.717 6.356 1.00 86.94 90 ALA A CA 1
ATOM 738 C C . ALA A 1 90 ? 4.157 -19.366 7.018 1.00 86.94 90 ALA A C 1
ATOM 740 O O . ALA A 1 90 ? 3.756 -19.334 8.182 1.00 86.94 90 ALA A O 1
ATOM 741 N N . LEU A 1 91 ? 4.308 -18.261 6.285 1.00 86.88 91 LEU A N 1
ATOM 742 C CA . LEU A 1 91 ? 3.952 -16.918 6.729 1.00 86.88 91 LEU A CA 1
ATOM 743 C C . LEU A 1 91 ? 2.440 -16.808 6.915 1.00 86.88 91 LEU A C 1
ATOM 745 O O . LEU A 1 91 ? 1.985 -16.278 7.925 1.00 86.88 91 LEU A O 1
ATOM 749 N N . ARG A 1 92 ? 1.649 -17.386 6.009 1.00 84.81 92 ARG A N 1
ATOM 750 C CA . ARG A 1 92 ? 0.190 -17.433 6.143 1.00 84.81 92 ARG A CA 1
ATOM 751 C C . ARG A 1 92 ? -0.245 -18.135 7.432 1.00 84.81 92 ARG A C 1
ATOM 753 O O . ARG A 1 92 ? -1.105 -17.619 8.142 1.00 84.81 92 ARG A O 1
ATOM 760 N N . ALA A 1 93 ? 0.359 -19.274 7.775 1.00 84.94 93 ALA A N 1
ATOM 761 C CA . ALA A 1 93 ? 0.064 -19.986 9.021 1.00 84.94 93 ALA A CA 1
ATOM 762 C C . ALA A 1 93 ? 0.430 -19.168 10.275 1.00 84.94 93 ALA A C 1
ATOM 764 O O . ALA A 1 93 ? -0.294 -19.197 11.276 1.00 84.94 93 ALA A O 1
ATOM 765 N N . GLN A 1 94 ? 1.525 -18.404 10.219 1.00 85.00 94 GLN A N 1
ATOM 766 C CA . GLN A 1 94 ? 1.904 -17.487 11.296 1.00 85.00 94 GLN A CA 1
ATOM 767 C C . GLN A 1 94 ? 0.892 -16.349 11.451 1.00 85.00 94 GLN A C 1
ATOM 769 O O . GLN A 1 94 ? 0.410 -16.115 12.559 1.00 85.00 94 GLN A O 1
ATOM 774 N N . LEU A 1 95 ? 0.495 -15.716 10.344 1.00 83.31 95 LEU A N 1
ATOM 775 C CA . LEU A 1 95 ? -0.502 -14.644 10.346 1.00 83.31 95 LEU A CA 1
ATOM 776 C C . LEU A 1 95 ? -1.854 -15.115 10.905 1.00 83.31 95 LEU A C 1
ATOM 778 O O . LEU A 1 95 ? -2.470 -14.395 11.689 1.00 83.31 95 LEU A O 1
ATOM 782 N N . LEU A 1 96 ? -2.293 -16.338 10.577 1.00 83.38 96 LEU A N 1
ATOM 783 C CA . LEU A 1 96 ? -3.515 -16.930 11.146 1.00 83.38 96 LEU A CA 1
ATOM 784 C C . LEU A 1 96 ? -3.427 -17.097 12.667 1.00 83.38 96 LEU A C 1
ATOM 786 O O . LEU A 1 96 ? -4.406 -16.860 13.375 1.00 83.38 96 LEU A O 1
ATOM 790 N N . THR A 1 97 ? -2.259 -17.502 13.168 1.00 84.19 97 THR A N 1
ATOM 791 C CA . THR A 1 97 ? -2.037 -17.730 14.602 1.00 84.19 97 THR A CA 1
ATOM 792 C C . THR A 1 97 ? -2.080 -16.421 15.392 1.00 84.19 97 THR A C 1
ATOM 794 O O . THR A 1 97 ? -2.646 -16.379 16.486 1.00 84.19 97 THR A O 1
ATOM 797 N N . GLU A 1 98 ? -1.501 -15.357 14.836 1.00 80.81 98 GLU A N 1
ATOM 798 C CA . GLU A 1 98 ? -1.356 -14.066 15.509 1.00 80.81 98 GLU A CA 1
ATOM 799 C C . GLU A 1 98 ? -2.620 -13.203 15.410 1.00 80.81 98 GLU A C 1
ATOM 801 O O . GLU A 1 98 ? -3.116 -12.715 16.426 1.00 80.81 98 GLU A O 1
ATOM 806 N N . TYR A 1 99 ? -3.191 -13.069 14.210 1.00 73.88 99 TYR A N 1
ATOM 807 C CA . TYR A 1 99 ? -4.294 -12.137 13.962 1.00 73.88 99 TYR A CA 1
ATOM 808 C C . TYR A 1 99 ? -5.684 -12.761 14.098 1.00 73.88 99 TYR A C 1
ATOM 810 O O . TYR A 1 99 ? -6.657 -12.016 14.201 1.00 73.88 99 TYR A O 1
ATOM 818 N N . LYS A 1 100 ? -5.799 -14.103 14.116 1.00 70.56 100 LYS A N 1
ATOM 819 C CA . LYS A 1 100 ? -7.076 -14.843 14.240 1.00 70.56 100 LYS A CA 1
ATOM 820 C C . LYS A 1 100 ? -8.190 -14.281 13.341 1.00 70.56 100 LYS A C 1
ATOM 822 O O . LYS A 1 100 ? -9.349 -14.211 13.744 1.00 70.56 100 LYS A O 1
ATOM 827 N N . SER A 1 101 ? -7.813 -13.831 12.147 1.00 68.69 101 SER A N 1
ATOM 828 C CA . SER A 1 101 ? -8.706 -13.226 11.163 1.00 68.69 101 SER A CA 1
ATOM 829 C C . SER A 1 101 ? -8.882 -14.176 9.987 1.00 68.69 101 SER A C 1
ATOM 831 O O . SER A 1 101 ? -7.906 -14.754 9.506 1.00 68.69 101 SER A O 1
ATOM 833 N N . ASP A 1 102 ? -10.115 -14.298 9.499 1.00 65.75 102 ASP A N 1
ATOM 834 C CA . ASP A 1 102 ? -10.446 -15.118 8.329 1.00 65.75 102 ASP A CA 1
ATOM 835 C C . ASP A 1 102 ? -10.084 -14.427 7.001 1.00 65.75 102 ASP A C 1
ATOM 837 O O . ASP A 1 102 ? -10.002 -15.078 5.958 1.00 65.75 102 ASP A O 1
ATOM 841 N N . GLN A 1 103 ? -9.834 -13.112 7.019 1.00 71.31 103 GLN A N 1
ATOM 842 C CA . GLN A 1 103 ? -9.513 -12.315 5.832 1.00 71.31 103 GLN A CA 1
ATOM 843 C C . GLN A 1 103 ? -8.020 -11.992 5.776 1.00 71.31 103 GLN A C 1
ATOM 845 O O . GLN A 1 103 ? -7.597 -10.865 6.032 1.00 71.31 103 GLN A O 1
ATOM 850 N N . LEU A 1 104 ? -7.206 -12.999 5.457 1.00 77.12 104 LEU A N 1
ATOM 851 C CA . LEU A 1 104 ? -5.782 -12.783 5.216 1.00 77.12 104 LEU A CA 1
ATOM 852 C C . LEU A 1 104 ? -5.503 -12.433 3.752 1.00 77.12 104 LEU A C 1
ATOM 854 O O . LEU A 1 104 ? -6.070 -13.062 2.852 1.00 77.12 104 LEU A O 1
ATOM 858 N N . PRO A 1 105 ? -4.590 -11.480 3.502 1.00 83.75 105 PRO A N 1
ATOM 859 C CA . PRO A 1 105 ? -4.144 -11.195 2.154 1.00 83.75 105 PRO A CA 1
ATOM 860 C C . PRO A 1 105 ? -3.358 -12.392 1.617 1.00 83.75 105 PRO A C 1
ATOM 862 O O . PRO A 1 105 ? -2.577 -13.025 2.328 1.00 83.75 105 PRO A O 1
ATOM 865 N N . THR A 1 106 ? -3.581 -12.701 0.346 1.00 87.38 106 THR A N 1
ATOM 866 C CA . THR A 1 106 ? -2.865 -13.771 -0.367 1.00 87.38 106 THR A CA 1
ATOM 867 C C . THR A 1 106 ? -1.706 -13.207 -1.172 1.00 87.38 106 THR A C 1
ATOM 869 O O . THR A 1 106 ? -0.639 -13.811 -1.244 1.00 87.38 106 THR A O 1
ATOM 872 N N . HIS A 1 107 ? -1.912 -12.015 -1.726 1.00 91.38 107 HIS A N 1
ATOM 873 C CA . HIS A 1 107 ? -0.942 -11.293 -2.521 1.00 91.38 107 HIS A CA 1
ATOM 874 C C . HIS A 1 107 ? -0.840 -9.858 -2.014 1.00 91.38 107 HIS A C 1
ATOM 876 O O . HIS A 1 107 ? -1.794 -9.307 -1.454 1.00 91.38 107 HIS A O 1
ATOM 882 N N . PHE A 1 108 ? 0.306 -9.234 -2.247 1.00 93.00 108 PHE A N 1
ATOM 883 C CA . PHE A 1 108 ? 0.441 -7.789 -2.129 1.00 93.00 108 PHE A CA 1
ATOM 884 C C . PHE A 1 108 ? 1.264 -7.239 -3.283 1.00 93.00 108 PHE A C 1
ATOM 886 O O . PHE A 1 108 ? 2.199 -7.866 -3.787 1.00 93.00 108 PHE A O 1
ATOM 893 N N . THR A 1 109 ? 0.889 -6.039 -3.700 1.00 95.38 109 THR A N 1
ATOM 894 C CA . THR A 1 109 ? 1.524 -5.305 -4.779 1.00 95.38 109 THR A CA 1
ATOM 895 C C . THR A 1 109 ? 2.266 -4.125 -4.186 1.00 95.38 109 THR A C 1
ATOM 897 O O . THR A 1 109 ? 1.673 -3.225 -3.598 1.00 95.38 109 THR A O 1
ATOM 900 N N . CYS A 1 110 ? 3.580 -4.123 -4.357 1.00 96.31 110 CYS A N 1
ATOM 901 C CA . CYS A 1 110 ? 4.436 -3.019 -3.964 1.00 96.31 110 CYS A CA 1
ATOM 902 C C . CYS A 1 110 ? 4.706 -2.140 -5.187 1.00 96.31 110 CYS A C 1
ATOM 904 O O . CYS A 1 110 ? 5.238 -2.630 -6.184 1.00 96.31 110 CYS A O 1
ATOM 906 N N . THR A 1 111 ? 4.400 -0.846 -5.109 1.00 97.12 111 THR A N 1
ATOM 907 C CA . THR A 1 111 ? 4.618 0.111 -6.203 1.00 97.12 111 THR A CA 1
ATOM 908 C C . THR A 1 111 ? 5.629 1.170 -5.793 1.00 97.12 111 THR A C 1
ATOM 910 O O . THR A 1 111 ? 5.441 1.869 -4.800 1.00 97.12 111 THR A O 1
ATOM 913 N N . ARG A 1 112 ? 6.710 1.305 -6.569 1.00 96.25 112 ARG A N 1
ATOM 914 C CA . ARG A 1 112 ? 7.739 2.339 -6.397 1.00 96.25 112 ARG A CA 1
ATOM 915 C C . ARG A 1 112 ? 7.510 3.486 -7.379 1.00 96.25 112 ARG A C 1
ATOM 917 O O . ARG A 1 112 ? 7.382 3.247 -8.584 1.00 96.25 112 ARG A O 1
ATOM 924 N N . TYR A 1 113 ? 7.541 4.712 -6.869 1.00 96.44 113 TYR A N 1
ATOM 925 C CA . TYR A 1 113 ? 7.327 5.946 -7.631 1.00 96.44 113 TYR A CA 1
ATOM 926 C C . TYR A 1 113 ? 8.632 6.707 -7.897 1.00 96.44 113 TYR A C 1
ATOM 928 O O . TYR A 1 113 ? 9.692 6.376 -7.358 1.00 96.44 113 TYR A O 1
ATOM 936 N N . TYR A 1 114 ? 8.564 7.739 -8.744 1.00 95.12 114 TYR A N 1
ATOM 937 C CA . TYR A 1 114 ? 9.728 8.535 -9.155 1.00 95.12 114 TYR A CA 1
ATOM 938 C C . TYR A 1 114 ? 10.391 9.333 -8.027 1.00 95.12 114 TYR A C 1
ATOM 940 O O . TYR A 1 114 ? 11.590 9.592 -8.096 1.00 95.12 114 TYR A O 1
ATOM 948 N N . ASP A 1 115 ? 9.642 9.732 -7.002 1.00 93.19 115 ASP A N 1
ATOM 949 C CA . ASP A 1 115 ? 10.178 10.375 -5.793 1.00 93.19 115 ASP A CA 1
ATOM 950 C C . ASP A 1 115 ? 10.752 9.362 -4.776 1.00 93.19 115 ASP A C 1
ATOM 952 O O . ASP A 1 115 ? 11.297 9.756 -3.747 1.00 93.19 115 ASP A O 1
ATOM 956 N N . GLY A 1 116 ? 10.644 8.062 -5.066 1.00 91.69 116 GLY A N 1
ATOM 957 C CA . GLY A 1 116 ? 11.177 6.971 -4.257 1.00 91.69 116 GLY A CA 1
ATOM 958 C C . GLY A 1 116 ? 10.213 6.397 -3.217 1.00 91.69 116 GLY A C 1
ATOM 959 O O . GLY A 1 116 ? 10.541 5.357 -2.628 1.00 91.69 116 GLY A O 1
ATOM 960 N N . HIS A 1 117 ? 9.034 6.998 -3.004 1.00 94.06 117 HIS A N 1
ATOM 961 C CA . HIS A 1 117 ? 8.071 6.425 -2.065 1.00 94.06 117 HIS A CA 1
ATOM 962 C C . HIS A 1 117 ? 7.548 5.074 -2.573 1.00 94.06 117 HIS A C 1
ATOM 964 O O . HIS A 1 117 ? 7.566 4.772 -3.773 1.00 94.06 117 HIS A O 1
ATOM 970 N N . LEU A 1 118 ? 7.155 4.230 -1.621 1.00 94.38 118 LEU A N 1
ATOM 971 C CA . LEU A 1 118 ? 6.633 2.895 -1.865 1.00 94.38 118 LEU A CA 1
ATOM 972 C C . LEU A 1 118 ? 5.207 2.833 -1.332 1.00 94.38 118 LEU A C 1
ATOM 974 O O . LEU A 1 118 ? 4.993 3.126 -0.157 1.00 94.38 118 LEU A O 1
ATOM 978 N N . THR A 1 119 ? 4.260 2.430 -2.169 1.00 95.44 119 THR A N 1
ATOM 979 C CA . THR A 1 119 ? 2.920 2.042 -1.719 1.00 95.44 119 THR A CA 1
ATOM 980 C C . THR A 1 119 ? 2.805 0.526 -1.719 1.00 95.44 119 THR A C 1
ATOM 982 O O . THR A 1 119 ? 3.479 -0.163 -2.491 1.00 95.44 119 THR A O 1
ATOM 985 N N . VAL A 1 120 ? 1.978 0.005 -0.817 1.00 93.62 120 VAL A N 1
ATOM 986 C CA . VAL A 1 120 ? 1.693 -1.423 -0.700 1.00 93.62 120 VAL A CA 1
ATOM 987 C C . VAL A 1 120 ? 0.184 -1.590 -0.713 1.00 93.62 120 VAL A C 1
ATOM 989 O O . VAL A 1 120 ? -0.516 -0.961 0.077 1.00 93.62 120 VAL A O 1
ATOM 992 N N . GLU A 1 121 ? -0.303 -2.427 -1.617 1.00 92.44 121 GLU A N 1
ATOM 993 C CA . GLU A 1 121 ? -1.717 -2.759 -1.761 1.00 92.44 121 GLU A CA 1
ATOM 994 C C . GLU A 1 121 ? -1.913 -4.250 -1.505 1.00 92.44 121 GLU A C 1
ATOM 996 O O . GLU A 1 121 ? -1.120 -5.070 -1.968 1.00 92.44 121 GLU A O 1
ATOM 1001 N N . PHE A 1 122 ? -2.966 -4.611 -0.774 1.00 89.94 122 PHE A N 1
ATOM 1002 C CA . PHE A 1 122 ? -3.249 -5.994 -0.399 1.00 89.94 122 PHE A CA 1
ATOM 1003 C C . PHE A 1 122 ? -4.379 -6.584 -1.245 1.00 89.94 122 PHE A C 1
ATOM 1005 O O . PHE A 1 122 ? -5.362 -5.908 -1.549 1.00 89.94 122 PHE A O 1
ATOM 1012 N N . SER A 1 123 ? -4.257 -7.865 -1.594 1.00 86.56 123 SER A N 1
ATOM 1013 C CA . SER A 1 123 ? -5.281 -8.620 -2.315 1.00 86.56 123 SER A CA 1
ATOM 1014 C C . SER A 1 123 ? -5.538 -9.987 -1.650 1.00 86.56 123 SER A C 1
ATOM 1016 O O . SER A 1 123 ? -4.634 -10.831 -1.589 1.00 86.56 123 SER A O 1
ATOM 1018 N N . PRO A 1 124 ? -6.756 -10.261 -1.146 1.00 84.19 124 PRO A N 1
ATOM 1019 C CA . PRO A 1 124 ? -7.869 -9.322 -0.992 1.00 84.19 124 PRO A CA 1
ATOM 1020 C C . PRO A 1 124 ? -7.505 -8.138 -0.084 1.00 84.19 124 PRO A C 1
ATOM 1022 O O . PRO A 1 124 ? -6.597 -8.233 0.742 1.00 84.19 124 PRO A O 1
ATOM 1025 N N . GLN A 1 125 ? -8.221 -7.025 -0.255 1.00 77.25 125 GLN A N 1
ATOM 1026 C CA . GLN A 1 125 ? -8.061 -5.852 0.602 1.00 77.25 125 GLN A CA 1
ATOM 1027 C C . GLN A 1 125 ? -8.363 -6.252 2.044 1.00 77.25 125 GLN A C 1
ATOM 1029 O O . GLN A 1 125 ? -9.443 -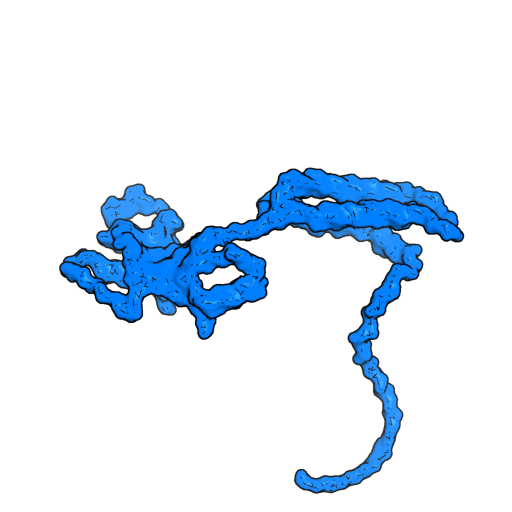6.765 2.341 1.00 77.25 125 GLN A O 1
ATOM 1034 N N . VAL A 1 126 ? -7.393 -6.039 2.929 1.00 70.62 126 VAL A N 1
ATOM 1035 C CA . VAL A 1 126 ? -7.558 -6.325 4.351 1.00 70.62 126 VAL A CA 1
ATOM 1036 C C . VAL A 1 126 ? -8.366 -5.184 4.943 1.00 70.62 126 VAL A C 1
ATOM 1038 O O . VAL A 1 126 ? -7.857 -4.082 5.126 1.00 70.62 126 VAL A O 1
ATOM 1041 N N . MET A 1 127 ? -9.643 -5.436 5.208 1.00 64.94 127 MET A N 1
ATOM 1042 C CA . MET A 1 127 ? -10.461 -4.517 5.983 1.00 64.94 127 MET A CA 1
ATOM 1043 C C . MET A 1 127 ? -10.324 -4.892 7.452 1.00 64.94 127 MET A C 1
ATOM 1045 O O . MET A 1 127 ? -10.595 -6.030 7.840 1.00 64.94 127 MET A O 1
ATOM 1049 N N . GLU A 1 128 ? -9.902 -3.944 8.285 1.00 65.81 128 GLU A N 1
ATOM 1050 C CA . GLU A 1 128 ? -9.971 -4.155 9.724 1.00 65.81 128 GLU A CA 1
ATOM 1051 C C . GLU A 1 128 ? -11.431 -4.359 10.130 1.00 65.81 128 GLU A C 1
ATOM 1053 O O . GLU A 1 128 ? -12.314 -3.583 9.753 1.00 65.81 128 GLU A O 1
ATOM 1058 N N . ALA A 1 129 ? -11.694 -5.412 10.906 1.00 69.19 129 ALA A N 1
ATOM 1059 C CA . ALA A 1 129 ? -13.035 -5.669 11.399 1.00 69.19 129 ALA A CA 1
ATOM 1060 C C . ALA A 1 129 ? -13.529 -4.456 12.217 1.00 69.19 129 ALA A C 1
ATOM 1062 O O . ALA A 1 129 ? -12.780 -3.945 13.069 1.00 69.19 129 ALA A O 1
ATOM 1063 N N . PRO A 1 130 ? -14.771 -3.988 11.987 1.00 72.81 130 PRO A N 1
ATOM 1064 C CA . PRO A 1 130 ? -15.320 -2.866 12.731 1.00 72.81 130 PRO A CA 1
ATOM 1065 C C . PRO A 1 130 ? -15.327 -3.196 14.225 1.00 72.81 130 PRO A C 1
ATOM 1067 O O . PRO A 1 130 ? -15.720 -4.290 14.634 1.00 72.81 130 PRO A O 1
ATOM 1070 N N . LEU A 1 131 ? -14.858 -2.257 15.048 1.00 78.94 131 LEU A N 1
ATOM 1071 C CA . LEU A 1 131 ? -14.902 -2.406 16.498 1.00 78.94 131 LEU A CA 1
ATOM 1072 C C . LEU A 1 131 ? -16.211 -1.806 16.999 1.00 78.94 131 LEU A C 1
ATOM 1074 O O . LEU A 1 131 ? -16.318 -0.586 17.113 1.00 78.94 131 LEU A O 1
ATOM 1078 N N . ALA A 1 132 ? -17.200 -2.656 17.267 1.00 84.06 132 ALA A N 1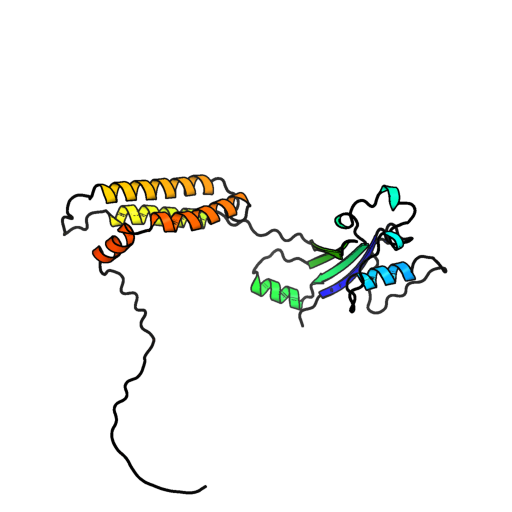
ATOM 1079 C CA . ALA A 1 132 ? -18.496 -2.203 17.755 1.00 84.06 132 ALA A CA 1
ATOM 1080 C C . ALA A 1 132 ? -18.353 -1.433 19.087 1.00 84.06 132 ALA A C 1
ATOM 1082 O O . ALA A 1 132 ? -17.553 -1.830 19.945 1.00 84.06 132 ALA A O 1
ATOM 1083 N N . PRO A 1 133 ? -19.130 -0.355 19.298 1.00 85.94 133 PRO A N 1
ATOM 1084 C CA . PRO A 1 133 ? -19.031 0.469 20.500 1.00 85.94 133 PRO A CA 1
ATOM 1085 C C . PRO A 1 133 ? -19.556 -0.226 21.767 1.00 85.94 133 PRO A C 1
ATOM 1087 O O . PRO A 1 133 ? -19.396 0.310 22.860 1.00 85.94 133 PRO A O 1
ATOM 1090 N N . ASP A 1 134 ? -20.142 -1.425 21.669 1.00 86.44 134 ASP A N 1
ATOM 1091 C CA . ASP A 1 134 ? -20.791 -2.134 22.780 1.00 86.44 134 ASP A CA 1
ATOM 1092 C C . ASP A 1 134 ? -19.929 -2.255 24.037 1.00 86.44 134 ASP A C 1
ATOM 1094 O O . ASP A 1 134 ? -20.428 -2.063 25.145 1.00 86.44 134 ASP A O 1
ATOM 1098 N N . ALA A 1 135 ? -18.636 -2.550 23.888 1.00 85.88 135 ALA A N 1
ATOM 1099 C CA . ALA A 1 135 ? -17.730 -2.668 25.028 1.00 85.88 135 ALA A CA 1
ATOM 1100 C C . ALA A 1 135 ? -17.566 -1.328 25.771 1.00 85.88 135 ALA A C 1
ATOM 1102 O O . ALA A 1 135 ? -17.589 -1.304 27.003 1.00 85.88 135 ALA A O 1
ATOM 1103 N N . LEU A 1 136 ? -17.464 -0.219 25.029 1.00 86.00 136 LEU A N 1
ATOM 1104 C CA . LEU A 1 136 ? -17.392 1.134 25.585 1.00 86.00 136 LEU A CA 1
ATOM 1105 C C . LEU A 1 136 ? -18.717 1.515 26.255 1.00 86.00 136 LEU A C 1
ATOM 1107 O O . LEU A 1 136 ? -18.723 1.946 27.406 1.00 86.00 136 LEU A O 1
ATOM 1111 N N . LEU A 1 137 ? -19.845 1.273 25.583 1.00 88.25 137 LEU A N 1
ATOM 1112 C CA . LEU A 1 137 ? -21.181 1.546 26.122 1.00 88.25 137 LEU A CA 1
ATOM 1113 C C . LEU A 1 137 ? -21.439 0.751 27.414 1.00 88.25 137 LEU A C 1
ATOM 1115 O O . LEU A 1 137 ? -21.966 1.285 28.390 1.00 88.25 137 LEU A O 1
ATOM 1119 N N . GLN A 1 138 ? -21.036 -0.523 27.463 1.00 87.94 138 GLN A N 1
ATOM 1120 C CA . GLN A 1 138 ? -21.131 -1.340 28.675 1.00 87.94 138 GLN A CA 1
ATOM 1121 C C . GLN A 1 138 ? -20.241 -0.810 29.802 1.00 87.94 138 GLN A C 1
ATOM 1123 O O . GLN A 1 138 ? -20.667 -0.812 30.958 1.00 87.94 138 GLN A O 1
ATOM 1128 N N . ALA A 1 139 ? -19.026 -0.353 29.492 1.00 86.75 139 ALA A N 1
ATOM 1129 C CA . ALA A 1 139 ? -18.132 0.240 30.481 1.00 86.75 139 ALA A CA 1
ATOM 1130 C C . ALA A 1 139 ? -18.715 1.536 31.069 1.00 86.75 139 ALA A C 1
ATOM 1132 O O . ALA A 1 139 ? -18.755 1.674 32.292 1.00 86.75 139 ALA A O 1
ATOM 1133 N N . LEU A 1 140 ? -19.255 2.428 30.230 1.00 87.25 140 LEU A N 1
ATOM 1134 C CA . LEU A 1 140 ? -19.906 3.670 30.667 1.00 87.25 140 LEU A CA 1
ATOM 1135 C C . LEU A 1 140 ? -21.139 3.398 31.538 1.00 87.25 140 LEU A C 1
ATOM 1137 O O . LEU A 1 140 ? -21.303 4.019 32.585 1.00 87.25 140 LEU A O 1
ATOM 1141 N N . ARG A 1 141 ? -21.966 2.407 31.183 1.00 86.88 141 ARG A N 1
ATOM 1142 C CA . ARG A 1 141 ? -23.115 1.995 32.013 1.00 86.88 141 ARG A CA 1
ATOM 1143 C C . ARG A 1 141 ? -22.696 1.436 33.367 1.00 86.88 141 ARG A C 1
ATOM 1145 O O . ARG A 1 141 ? -23.331 1.726 34.379 1.00 86.88 141 ARG A O 1
ATOM 1152 N N . ARG A 1 142 ? -21.630 0.630 33.409 1.00 86.06 142 ARG A N 1
ATOM 1153 C CA . ARG A 1 142 ? -21.068 0.135 34.676 1.00 86.06 142 ARG A CA 1
ATOM 1154 C C . ARG A 1 142 ? -20.541 1.286 35.528 1.00 86.06 142 ARG A C 1
ATOM 1156 O O . ARG A 1 142 ? -20.771 1.288 36.731 1.00 86.06 142 ARG A O 1
ATOM 1163 N N . PHE A 1 143 ? -19.890 2.267 34.907 1.00 84.88 143 PHE A N 1
ATOM 1164 C CA . PHE A 1 143 ? -19.390 3.462 35.579 1.00 84.88 143 PHE A CA 1
ATOM 1165 C C . PHE A 1 143 ? -20.522 4.297 36.195 1.00 84.88 143 PHE A C 1
ATOM 1167 O O . PHE A 1 143 ? -20.491 4.572 37.393 1.00 84.88 143 PHE A O 1
ATOM 1174 N N . THR A 1 144 ? -21.562 4.631 35.425 1.00 85.25 144 THR A N 1
ATOM 1175 C CA . THR A 1 144 ? -22.704 5.412 35.933 1.00 85.25 144 THR A CA 1
ATOM 1176 C C . THR A 1 144 ? -23.496 4.662 37.006 1.00 85.25 144 THR A C 1
ATOM 1178 O O . THR A 1 144 ? -23.915 5.274 37.988 1.00 85.25 144 THR A O 1
ATOM 1181 N N . THR A 1 145 ? -23.638 3.336 36.881 1.00 84.31 145 THR A N 1
ATOM 1182 C CA . THR A 1 145 ? -24.257 2.489 37.919 1.00 84.31 145 THR A CA 1
ATOM 1183 C C . THR A 1 145 ? -23.416 2.477 39.198 1.00 84.31 145 THR A C 1
ATOM 1185 O O . THR A 1 145 ? -23.942 2.721 40.279 1.00 84.31 145 THR A O 1
ATOM 1188 N N . GLY A 1 146 ? -22.094 2.301 39.090 1.00 81.25 146 GLY A N 1
ATOM 1189 C CA . GLY A 1 146 ? -21.187 2.352 40.240 1.00 81.25 146 GLY A CA 1
ATOM 1190 C C . GLY A 1 146 ? -21.201 3.708 40.956 1.00 81.25 146 GLY A C 1
ATOM 1191 O O . GLY A 1 146 ? -21.203 3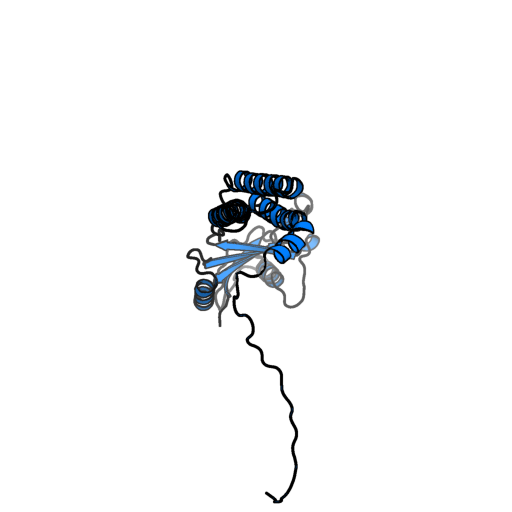.759 42.185 1.00 81.25 146 GLY A O 1
ATOM 1192 N N . LEU A 1 147 ? -21.296 4.811 40.205 1.00 80.56 147 LEU A N 1
ATOM 1193 C CA . LEU A 1 147 ? -21.496 6.156 40.758 1.00 80.56 147 LEU A CA 1
ATOM 1194 C C . LEU A 1 147 ? -22.874 6.350 41.406 1.00 80.56 147 LEU A C 1
ATOM 1196 O O . LEU A 1 147 ? -23.029 7.195 42.287 1.00 80.56 147 LEU A O 1
ATOM 1200 N N . ALA A 1 148 ? -23.906 5.628 40.977 1.00 76.69 148 ALA A N 1
ATOM 1201 C CA . ALA A 1 148 ? -25.194 5.664 41.657 1.00 76.69 148 ALA A CA 1
ATOM 1202 C C . ALA A 1 148 ? -25.110 4.933 43.006 1.00 76.69 148 ALA A C 1
ATOM 1204 O O . ALA A 1 148 ? -25.508 5.504 44.024 1.00 76.69 148 ALA A O 1
ATOM 1205 N N . ASP A 1 149 ? -24.516 3.738 43.009 1.00 74.00 149 ASP A N 1
ATOM 1206 C CA . ASP A 1 149 ? -24.426 2.846 44.167 1.00 74.00 149 ASP A CA 1
ATOM 1207 C C . ASP A 1 149 ? -23.486 3.369 45.259 1.00 74.00 149 ASP A C 1
ATOM 1209 O O . ASP A 1 149 ? -23.829 3.300 46.439 1.00 74.00 149 ASP A O 1
ATOM 1213 N N . ALA A 1 150 ? -22.343 3.962 44.897 1.00 69.12 150 ALA A N 1
ATOM 1214 C CA . ALA A 1 150 ? -21.373 4.511 45.854 1.00 69.12 150 ALA A CA 1
ATOM 1215 C C . ALA A 1 150 ? -21.962 5.597 46.776 1.00 69.12 150 ALA A C 1
ATOM 1217 O O . ALA A 1 150 ? -21.460 5.826 47.873 1.00 69.12 150 ALA A O 1
ATOM 1218 N N . PHE A 1 151 ? -23.045 6.246 46.342 1.00 61.03 151 PHE A N 1
ATOM 1219 C CA . PHE A 1 151 ? -23.739 7.293 47.092 1.00 61.03 151 PHE A CA 1
ATOM 1220 C C . PHE A 1 151 ? -25.066 6.819 47.698 1.00 61.03 151 PHE A C 1
ATOM 1222 O O . PHE A 1 151 ? -25.802 7.630 48.265 1.00 61.03 151 PHE A O 1
ATOM 1229 N N . THR A 1 152 ? -25.390 5.525 47.601 1.00 62.84 152 THR A N 1
ATOM 1230 C CA . THR A 1 152 ? -26.498 4.958 48.373 1.00 62.84 152 THR A CA 1
ATOM 1231 C C . THR A 1 152 ? -26.063 4.776 49.830 1.00 62.84 152 THR A C 1
ATOM 1233 O O . THR A 1 152 ? -24.994 4.223 50.097 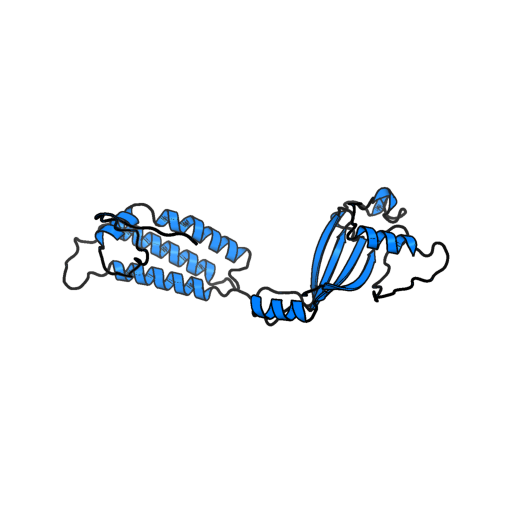1.00 62.84 152 THR A O 1
ATOM 1236 N N . PRO A 1 153 ? -26.850 5.255 50.810 1.00 56.75 153 PRO A N 1
ATOM 1237 C CA . PRO A 1 153 ? -26.498 5.087 52.211 1.00 56.75 153 PRO A CA 1
ATOM 1238 C C . PRO A 1 153 ? -26.494 3.596 52.563 1.00 56.75 153 PRO A C 1
ATOM 1240 O O . PRO A 1 153 ? -27.514 2.911 52.458 1.00 56.75 153 PRO A O 1
ATOM 1243 N N . ARG A 1 154 ? -25.336 3.082 52.994 1.00 53.66 154 ARG A N 1
ATOM 1244 C CA . ARG A 1 154 ? -25.206 1.707 53.489 1.00 53.66 154 ARG A CA 1
ATOM 1245 C C . ARG A 1 154 ? -26.072 1.553 54.741 1.00 53.66 154 ARG A C 1
ATOM 1247 O O . ARG A 1 154 ? -25.936 2.328 55.690 1.00 53.66 154 ARG A O 1
ATOM 1254 N N . ALA A 1 155 ? -26.950 0.551 54.752 1.00 47.97 155 ALA A N 1
ATOM 1255 C CA . ALA A 1 155 ? -27.804 0.254 55.898 1.00 47.97 155 ALA A CA 1
ATOM 1256 C C . ALA A 1 155 ? -26.941 0.034 57.155 1.00 47.97 155 ALA A C 1
ATOM 1258 O O . ALA A 1 155 ? -26.226 -0.961 57.253 1.00 47.97 155 ALA A O 1
ATOM 1259 N N . GLY A 1 156 ? -26.979 0.991 58.089 1.00 53.72 156 GLY A N 1
ATOM 1260 C CA . GLY A 1 156 ? -26.271 0.921 59.371 1.00 53.72 156 GLY A CA 1
ATOM 1261 C C . GLY A 1 156 ? -25.394 2.124 59.732 1.00 53.72 156 GLY A C 1
ATOM 1262 O O . GLY A 1 156 ? -24.997 2.214 60.888 1.00 53.72 156 GLY A O 1
ATOM 1263 N N . ASN A 1 157 ? -25.119 3.062 58.815 1.00 51.59 157 ASN A N 1
ATOM 1264 C CA . ASN A 1 157 ? -24.386 4.290 59.148 1.00 51.59 157 ASN A CA 1
ATOM 1265 C C . ASN A 1 157 ? -25.045 5.504 58.462 1.00 51.59 157 ASN A C 1
ATOM 1267 O O . ASN A 1 157 ? -24.976 5.603 57.234 1.00 51.59 157 ASN A O 1
ATOM 1271 N N . PRO A 1 158 ? -25.735 6.404 59.190 1.00 49.47 158 PRO A N 1
ATOM 1272 C CA . PRO A 1 158 ? -26.282 7.613 58.592 1.00 49.47 158 PRO A CA 1
ATOM 1273 C C . PRO A 1 158 ? -25.110 8.522 58.221 1.00 49.47 158 PRO A C 1
ATOM 1275 O O . PRO A 1 158 ? -24.510 9.166 59.080 1.00 49.47 158 PRO A O 1
ATOM 1278 N N . ALA A 1 159 ? -24.748 8.535 56.939 1.00 52.25 159 ALA A N 1
ATOM 1279 C CA . ALA A 1 159 ? -23.787 9.495 56.421 1.00 52.25 159 ALA A CA 1
ATOM 1280 C C . ALA A 1 159 ? -24.257 10.925 56.769 1.00 52.25 159 ALA A C 1
ATOM 1282 O O . ALA A 1 159 ? -25.468 11.184 56.734 1.00 52.25 159 ALA A O 1
ATOM 1283 N N . PRO A 1 160 ? -23.344 11.864 57.090 1.00 52.09 160 PRO A N 1
ATOM 1284 C CA . PRO A 1 160 ? -23.698 13.279 57.086 1.00 52.09 160 PRO A CA 1
ATOM 1285 C C . PRO A 1 160 ? -24.339 13.599 55.728 1.00 52.09 160 PRO A C 1
ATOM 1287 O O . PRO A 1 160 ? -23.940 13.031 54.708 1.00 52.09 160 PRO A O 1
ATOM 1290 N N . GLY A 1 161 ? -25.389 14.426 55.728 1.00 57.03 161 GLY A N 1
ATOM 1291 C CA . GLY A 1 161 ? -26.179 14.721 54.530 1.00 57.03 161 GLY A CA 1
ATOM 1292 C C . GLY A 1 161 ? -25.299 15.050 53.316 1.00 57.03 161 GLY A C 1
ATOM 1293 O O . GLY A 1 161 ? -24.185 15.546 53.488 1.00 57.03 161 GLY A O 1
ATOM 1294 N N . PRO A 1 162 ? -25.768 14.753 52.092 1.00 57.50 162 PRO A N 1
ATOM 1295 C CA . PRO A 1 162 ? -24.930 14.793 50.903 1.00 57.50 162 PRO A CA 1
ATOM 1296 C C . PRO A 1 162 ? -24.257 16.159 50.764 1.00 57.50 162 PRO A C 1
ATOM 1298 O O . PRO A 1 162 ? -24.936 17.173 50.603 1.00 57.50 162 PRO A O 1
ATOM 1301 N N . VAL A 1 163 ? -22.924 16.178 50.841 1.00 67.56 163 VAL A N 1
ATOM 1302 C CA . VAL A 1 163 ? -22.129 17.392 50.637 1.00 67.56 163 VAL A CA 1
ATOM 1303 C C . VAL A 1 163 ? -22.488 17.944 49.246 1.00 67.56 163 VAL A C 1
ATOM 1305 O O . VAL A 1 163 ? -22.371 17.200 48.266 1.00 67.56 163 VAL A O 1
ATOM 1308 N N . PRO A 1 164 ? -22.954 19.202 49.122 1.00 73.56 164 PRO A N 1
ATOM 1309 C CA . PRO A 1 164 ? -23.420 19.763 47.849 1.00 73.56 164 PRO A CA 1
ATOM 1310 C C . PRO A 1 164 ? -22.391 19.658 46.714 1.00 73.56 164 PRO A C 1
ATOM 1312 O O . PRO A 1 164 ? -22.755 19.449 45.559 1.00 73.56 164 PRO A O 1
ATOM 1315 N N . GLU A 1 165 ? -21.104 19.735 47.051 1.00 72.38 165 GLU A N 1
ATOM 1316 C CA . GLU A 1 165 ? -19.980 19.597 46.119 1.00 72.38 165 GLU A CA 1
ATOM 1317 C C . GLU A 1 165 ? -19.892 18.189 45.506 1.00 72.38 165 GLU A C 1
ATOM 1319 O O . GLU A 1 165 ? -19.663 18.049 44.306 1.00 72.38 165 GLU A O 1
ATOM 1324 N N . LEU A 1 166 ? -20.168 17.138 46.289 1.00 71.38 166 LEU A N 1
ATOM 1325 C CA . LEU A 1 166 ? -20.172 15.749 45.813 1.00 71.38 166 LEU A CA 1
ATOM 1326 C C . LEU A 1 166 ? -21.357 15.461 44.888 1.00 71.38 166 LEU A C 1
ATOM 1328 O O . LEU A 1 166 ? -21.226 14.739 43.902 1.00 71.38 166 LEU A O 1
ATOM 1332 N N . GLN A 1 167 ? -22.518 16.046 45.191 1.00 74.88 167 GLN A N 1
ATOM 1333 C CA . GLN A 1 167 ? -23.704 15.975 44.334 1.00 74.88 167 GLN A CA 1
ATOM 1334 C C . GLN A 1 167 ? -23.462 16.682 42.994 1.00 74.88 167 GLN A C 1
ATOM 1336 O O . GLN A 1 167 ? -23.835 16.153 41.946 1.00 74.88 167 GLN A O 1
ATOM 1341 N N . ALA A 1 168 ? -22.810 17.849 43.024 1.00 80.19 168 ALA A N 1
ATOM 1342 C CA . ALA A 1 168 ? -22.440 18.585 41.822 1.00 80.19 168 ALA A CA 1
ATOM 1343 C C . ALA A 1 168 ? -21.452 17.787 40.958 1.00 80.19 168 ALA A C 1
ATOM 1345 O O . ALA A 1 168 ? 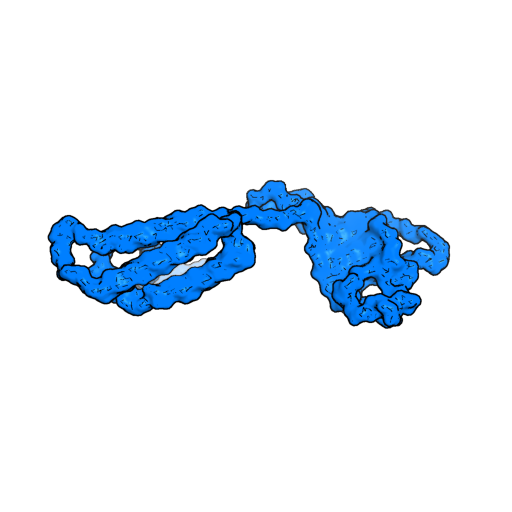-21.709 17.601 39.772 1.00 80.19 168 ALA A O 1
ATOM 1346 N N . LEU A 1 169 ? -20.393 17.234 41.561 1.00 80.38 169 LEU A N 1
ATOM 1347 C CA . LEU A 1 169 ? -19.409 16.403 40.863 1.00 80.38 169 LEU A CA 1
ATOM 1348 C C . LEU A 1 169 ? -20.041 15.133 40.269 1.00 80.38 169 LEU A C 1
ATOM 1350 O O . LEU A 1 169 ? -19.769 14.789 39.121 1.00 80.38 169 LEU A O 1
ATOM 1354 N N . LYS A 1 170 ? -20.949 14.472 41.002 1.00 79.62 170 LYS A N 1
ATOM 1355 C CA . LYS A 1 170 ? -21.719 13.325 40.493 1.00 79.62 170 LYS A CA 1
ATOM 1356 C C . LYS A 1 170 ? -22.530 13.692 39.254 1.00 79.62 170 LYS A C 1
ATOM 1358 O O . LYS A 1 170 ? -22.527 12.935 38.287 1.00 79.62 170 LYS A O 1
ATOM 1363 N N . ARG A 1 171 ? -23.240 14.824 39.288 1.00 84.62 171 ARG A N 1
ATOM 1364 C CA . ARG A 1 171 ? -24.032 15.284 38.143 1.00 84.62 171 ARG A CA 1
ATOM 1365 C C . ARG A 1 171 ? -23.133 15.501 36.927 1.00 84.62 171 ARG A C 1
ATOM 1367 O O . ARG A 1 171 ? -23.433 14.942 35.880 1.00 84.62 171 ARG A O 1
ATOM 1374 N N . THR A 1 172 ? -22.008 16.194 37.101 1.00 86.56 172 THR A N 1
ATOM 1375 C CA . THR A 1 172 ? -21.035 16.433 36.026 1.00 86.56 172 THR A CA 1
ATOM 1376 C C . THR A 1 172 ? -20.503 15.128 35.426 1.00 86.56 172 THR A C 1
ATOM 1378 O O . THR A 1 172 ? -20.465 14.989 34.210 1.00 86.56 172 THR A O 1
ATOM 1381 N N . LEU A 1 173 ? -20.137 14.143 36.255 1.00 85.31 173 LEU A N 1
ATOM 1382 C CA . LEU A 1 173 ? -19.636 12.848 35.773 1.00 85.31 173 LEU A CA 1
ATOM 1383 C C . LEU A 1 173 ? -20.696 12.037 35.015 1.00 85.31 173 LEU A C 1
ATOM 1385 O O . LEU A 1 173 ? -20.365 11.339 34.059 1.00 85.31 173 LEU A O 1
ATOM 1389 N N . ILE A 1 174 ? -21.959 12.104 35.446 1.00 85.81 174 ILE A N 1
ATOM 1390 C CA . ILE A 1 174 ? -23.067 11.434 34.756 1.00 85.81 174 ILE A CA 1
ATOM 1391 C C . ILE A 1 174 ? -23.362 12.128 33.426 1.00 85.81 174 ILE A C 1
ATOM 1393 O O . ILE A 1 174 ? -23.516 11.438 32.424 1.00 85.81 174 ILE A O 1
ATOM 1397 N N . GLU A 1 175 ? -23.423 13.462 33.407 1.00 89.38 175 GLU A N 1
ATOM 1398 C CA . GLU A 1 175 ? -23.632 14.254 32.187 1.00 89.38 175 GLU A CA 1
ATOM 1399 C C . GLU A 1 175 ? -22.545 13.947 31.150 1.00 89.38 175 GLU A C 1
ATOM 1401 O O . GLU A 1 175 ? -22.870 13.581 30.024 1.00 89.38 175 GLU A O 1
ATOM 1406 N N . TRP A 1 176 ? -21.279 13.949 31.572 1.00 90.44 176 TRP A N 1
ATOM 1407 C CA . TRP A 1 176 ? -20.138 13.577 30.734 1.00 90.44 176 TRP A CA 1
ATOM 1408 C C . TRP A 1 176 ? -20.235 12.143 30.188 1.00 90.44 176 TRP A C 1
ATOM 1410 O O . TRP A 1 176 ? -20.066 11.903 28.994 1.00 90.44 176 TRP A O 1
ATOM 1420 N N . ALA A 1 177 ? -20.562 11.162 31.038 1.00 87.56 177 ALA A N 1
ATOM 1421 C CA . ALA A 1 177 ? -20.694 9.774 30.593 1.00 87.56 177 ALA A CA 1
ATOM 1422 C C . ALA A 1 177 ? -21.857 9.579 29.600 1.00 87.56 177 ALA A C 1
ATOM 1424 O O . ALA A 1 177 ? -21.758 8.750 28.694 1.00 87.56 177 ALA A O 1
ATOM 1425 N N . VAL A 1 178 ? -22.952 10.330 29.762 1.00 89.31 178 VAL A N 1
ATOM 1426 C CA . VAL A 1 178 ? -24.104 10.317 28.846 1.00 89.31 178 VAL A CA 1
ATOM 1427 C C . VAL A 1 178 ? -23.756 10.972 27.510 1.00 89.31 178 VAL A C 1
ATOM 1429 O O . VAL A 1 178 ? -24.176 10.464 26.471 1.00 89.31 178 VAL A O 1
ATOM 1432 N N . GLU A 1 179 ? -22.979 12.054 27.522 1.00 89.94 179 GLU A N 1
ATOM 1433 C CA . GLU A 1 179 ? -22.487 12.728 26.317 1.00 89.94 179 GLU A CA 1
ATOM 1434 C C . GLU A 1 179 ? -21.639 11.770 25.470 1.00 89.94 179 GLU A C 1
ATOM 1436 O O . GLU A 1 179 ? -21.993 11.502 24.319 1.00 89.94 179 GLU A O 1
ATOM 1441 N N . ILE A 1 180 ? -20.651 11.103 26.078 1.00 89.31 180 ILE A N 1
ATOM 1442 C CA . ILE A 1 180 ? -19.846 10.077 25.395 1.00 89.31 180 ILE A CA 1
ATOM 1443 C C . ILE A 1 180 ? -20.718 8.911 24.905 1.00 89.31 180 ILE A C 1
ATOM 1445 O O . ILE A 1 180 ? -20.513 8.421 23.795 1.00 89.31 180 ILE A O 1
ATOM 1449 N N . GLU A 1 181 ? -21.708 8.447 25.685 1.00 88.19 181 GLU A N 1
ATOM 1450 C CA . GLU A 1 181 ? -22.627 7.391 25.223 1.00 88.19 181 GLU A CA 1
ATOM 1451 C C . GLU A 1 181 ? -23.409 7.841 23.976 1.00 88.19 181 GLU A C 1
ATOM 1453 O O . GLU A 1 181 ? -23.623 7.048 23.053 1.00 88.19 181 GLU A O 1
ATOM 1458 N N . SER A 1 182 ? -23.833 9.108 23.941 1.00 88.12 182 SER A N 1
ATOM 1459 C CA . SER A 1 182 ? -24.609 9.680 22.841 1.00 88.12 182 SER A CA 1
ATOM 1460 C C . SER A 1 182 ? -23.797 9.808 21.552 1.00 88.12 182 SER A C 1
ATOM 1462 O O . SER A 1 182 ? -24.328 9.505 20.484 1.00 88.12 182 SER A O 1
ATOM 1464 N N . GLU A 1 183 ? -22.513 10.152 21.661 1.00 87.50 183 GLU A N 1
ATOM 1465 C CA . GLU A 1 183 ? -21.578 10.244 20.536 1.00 87.50 183 GLU A CA 1
ATOM 1466 C C . GLU A 1 183 ? -21.097 8.868 20.067 1.00 87.50 183 GLU A C 1
ATOM 1468 O O . GLU A 1 183 ? -20.950 8.635 18.869 1.00 87.50 183 GLU A O 1
ATOM 1473 N N . ALA A 1 184 ? -20.925 7.911 20.985 1.00 86.88 184 ALA A N 1
ATOM 1474 C CA . ALA A 1 184 ? -20.509 6.550 20.654 1.00 86.88 184 ALA A CA 1
ATOM 1475 C C . ALA A 1 184 ? -21.619 5.718 19.989 1.00 86.88 184 ALA A C 1
ATOM 1477 O O . ALA A 1 184 ? -21.330 4.833 19.184 1.00 86.88 184 ALA A O 1
ATOM 1478 N N . ARG A 1 185 ? -22.893 5.959 20.331 1.00 87.31 185 ARG A N 1
ATOM 1479 C CA . ARG A 1 185 ? -24.045 5.180 19.840 1.00 87.31 185 ARG A CA 1
ATOM 1480 C C . ARG A 1 185 ? -24.223 5.174 18.309 1.00 87.31 185 ARG A C 1
ATOM 1482 O O . ARG A 1 185 ? -24.543 4.103 17.792 1.00 87.31 185 ARG A O 1
ATOM 1489 N N . PRO A 1 186 ? -24.098 6.296 17.572 1.00 89.19 186 PRO A N 1
ATOM 1490 C CA . PRO A 1 186 ? -24.241 6.289 16.115 1.00 89.19 186 PRO A CA 1
ATOM 1491 C C . PRO A 1 186 ? -23.037 5.681 15.381 1.00 89.19 186 PRO A C 1
ATOM 1493 O O . PRO A 1 186 ? -23.155 5.361 14.197 1.00 89.19 186 PRO A O 1
ATOM 1496 N N . LEU A 1 187 ? -21.892 5.503 16.049 1.00 84.44 187 LEU A N 1
ATOM 1497 C CA . LEU A 1 187 ? -20.680 5.002 15.408 1.00 84.44 187 LEU A CA 1
ATOM 1498 C C . LEU A 1 187 ? -20.800 3.511 15.083 1.00 84.44 187 LEU A C 1
ATOM 1500 O O . LEU A 1 187 ? -20.981 2.668 15.959 1.00 84.44 187 LEU A O 1
ATOM 1504 N N . GLN A 1 188 ? -20.610 3.166 13.807 1.00 77.62 188 GLN A N 1
ATOM 1505 C CA . GLN A 1 188 ? -20.537 1.764 13.376 1.00 77.62 188 GLN A CA 1
ATOM 1506 C C . GLN A 1 188 ? -19.226 1.087 13.811 1.00 77.62 188 GLN A C 1
ATOM 1508 O O . GLN A 1 188 ? -19.176 -0.132 13.966 1.00 77.62 188 GLN A O 1
ATOM 1513 N N . SER A 1 189 ? -18.155 1.868 13.993 1.00 83.88 189 SER A N 1
ATOM 1514 C CA . SER A 1 189 ? -16.844 1.375 14.412 1.00 83.88 189 SER A CA 1
ATOM 1515 C C . SER A 1 189 ? -16.085 2.435 15.200 1.00 83.88 189 SER A C 1
ATOM 1517 O O . SER A 1 189 ? -15.889 3.551 14.716 1.00 83.88 189 SER A O 1
ATOM 1519 N N . LEU A 1 190 ? -15.558 2.057 16.363 1.00 82.44 190 LEU A N 1
ATOM 1520 C CA . LEU A 1 190 ? -14.635 2.878 17.152 1.00 82.44 190 LEU A CA 1
ATOM 1521 C C . LEU A 1 190 ? -13.253 3.048 16.494 1.00 82.44 190 LEU A C 1
ATOM 1523 O O . LEU A 1 190 ? -12.456 3.856 16.952 1.00 82.44 190 LEU A O 1
ATOM 1527 N N . ARG A 1 191 ? -12.963 2.299 15.420 1.00 78.62 191 ARG A N 1
ATOM 1528 C CA . ARG A 1 191 ? -11.745 2.465 14.604 1.00 78.62 191 ARG A CA 1
ATOM 1529 C C . ARG A 1 191 ? -11.888 3.507 13.493 1.00 78.62 191 ARG A C 1
ATOM 1531 O O . ARG A 1 191 ? -10.925 3.762 12.780 1.00 78.62 191 ARG A O 1
ATOM 1538 N N . SER A 1 192 ? -13.085 4.060 13.300 1.00 83.69 192 SER A N 1
ATOM 1539 C CA . SER A 1 192 ? -13.286 5.177 12.374 1.00 83.69 192 SER A CA 1
ATOM 1540 C C . SER A 1 192 ? -12.548 6.426 12.862 1.00 83.69 192 SER A C 1
ATOM 1542 O O . SER A 1 192 ? -12.207 6.523 14.039 1.00 83.69 192 SER A O 1
ATOM 1544 N N . GLU A 1 193 ? -12.322 7.392 11.973 1.00 83.94 193 GLU A N 1
ATOM 1545 C CA . GLU A 1 193 ? -11.706 8.676 12.335 1.00 83.94 193 GLU A CA 1
ATOM 1546 C C . GLU A 1 193 ? -12.479 9.375 13.468 1.00 83.94 193 GLU A C 1
ATOM 1548 O O . GLU A 1 193 ? -11.882 9.806 14.453 1.00 83.94 193 GLU A O 1
ATOM 1553 N N . GLU A 1 194 ? -13.813 9.369 13.388 1.00 84.88 194 GLU A N 1
ATOM 1554 C CA . GLU A 1 194 ? -14.710 9.898 14.423 1.00 84.88 194 GLU A CA 1
ATOM 1555 C C . GLU A 1 194 ? -14.596 9.114 15.743 1.00 84.88 194 GLU A C 1
ATOM 1557 O O . GLU A 1 194 ? -14.502 9.705 16.817 1.00 84.88 194 GLU A O 1
ATOM 1562 N N . GLY A 1 195 ? -14.533 7.779 15.681 1.00 85.62 195 GLY A N 1
ATOM 1563 C CA . GLY A 1 195 ? -14.378 6.934 16.868 1.00 85.62 195 GLY A CA 1
ATOM 1564 C C . GLY A 1 195 ? -13.024 7.077 17.561 1.00 85.62 195 GLY A C 1
ATOM 1565 O O . GLY A 1 195 ? -12.959 7.081 18.791 1.00 85.62 195 GLY A O 1
ATOM 1566 N N . LEU A 1 196 ? -11.947 7.248 16.793 1.00 86.38 196 LEU A N 1
ATOM 1567 C CA . LEU A 1 196 ? -10.614 7.513 17.331 1.00 86.38 196 LEU A CA 1
ATOM 1568 C C . LEU A 1 196 ? -10.542 8.896 17.985 1.00 86.38 196 LEU A C 1
ATOM 1570 O O . LEU A 1 196 ? -9.950 9.020 19.057 1.00 86.38 196 LEU A O 1
ATOM 1574 N N . ALA A 1 197 ? -11.171 9.909 17.380 1.00 87.94 197 ALA A N 1
ATOM 1575 C CA . ALA A 1 197 ? -11.273 11.244 17.962 1.00 87.94 197 ALA A CA 1
ATOM 1576 C C . ALA A 1 197 ? -12.044 11.222 19.292 1.00 87.94 197 ALA A C 1
ATOM 1578 O O . ALA A 1 197 ? -11.562 11.775 20.282 1.00 87.94 197 ALA A O 1
ATOM 1579 N N . LEU A 1 198 ? -13.174 10.506 19.346 1.00 89.06 198 LEU A N 1
ATOM 1580 C CA . LEU A 1 198 ? -13.946 10.315 20.574 1.00 89.06 198 LEU A CA 1
ATOM 1581 C C . LEU A 1 198 ? -13.092 9.665 21.670 1.00 89.06 198 LEU A C 1
ATOM 1583 O O . LEU A 1 198 ? -12.980 10.201 22.768 1.00 89.06 198 LEU A O 1
ATOM 1587 N N . LEU A 1 199 ? -12.447 8.531 21.372 1.00 87.94 199 LEU A N 1
ATOM 1588 C CA . LEU A 1 199 ? -11.602 7.819 22.338 1.00 87.94 199 LEU A CA 1
ATOM 1589 C C . LEU A 1 199 ? -10.436 8.681 22.839 1.00 87.94 199 LEU A C 1
ATOM 1591 O O . LEU A 1 199 ? -10.114 8.630 24.027 1.00 87.94 199 LEU A O 1
ATOM 1595 N N . ALA A 1 200 ? -9.821 9.480 21.965 1.00 88.00 200 ALA A N 1
ATOM 1596 C CA . ALA A 1 200 ? -8.782 10.426 22.356 1.00 88.00 200 ALA A CA 1
ATOM 1597 C C . ALA A 1 200 ? -9.321 11.486 23.332 1.00 88.00 200 ALA A C 1
ATOM 1599 O O . ALA A 1 200 ? -8.682 11.742 24.354 1.00 88.00 200 ALA A O 1
ATOM 1600 N N . GLY A 1 201 ? -10.517 12.025 23.069 1.00 88.12 201 GLY A N 1
ATOM 1601 C CA . GLY A 1 201 ? -11.213 12.942 23.974 1.00 88.12 201 GLY A CA 1
ATOM 1602 C C . GLY A 1 201 ? -11.473 12.320 25.346 1.00 88.12 201 GLY A C 1
ATOM 1603 O O . GLY A 1 201 ? -11.085 12.891 26.364 1.00 88.12 201 GLY A O 1
ATOM 1604 N N . VAL A 1 202 ? -12.008 11.093 25.391 1.00 86.88 202 VAL A N 1
ATOM 1605 C CA . VAL A 1 202 ? -12.250 10.373 26.658 1.00 86.88 202 VAL A CA 1
ATOM 1606 C C . VAL A 1 202 ? -10.966 10.233 27.482 1.00 86.88 202 VAL A C 1
ATOM 1608 O O . VAL A 1 202 ? -10.981 10.451 28.695 1.00 86.88 202 VAL A O 1
ATOM 1611 N N . VAL A 1 203 ? -9.849 9.879 26.839 1.00 86.44 203 VAL A N 1
ATOM 1612 C CA . VAL A 1 203 ? -8.545 9.723 27.506 1.00 86.44 203 VAL A CA 1
ATOM 1613 C C . VAL A 1 203 ? -8.020 11.054 28.054 1.00 86.44 203 VAL A C 1
ATOM 1615 O O . VAL A 1 203 ? -7.378 11.064 29.105 1.00 86.44 203 VAL A O 1
ATOM 1618 N N . GLU A 1 204 ? -8.295 12.173 27.384 1.00 87.31 204 GLU A N 1
ATOM 1619 C CA . GLU A 1 204 ? -7.866 13.501 27.828 1.00 87.31 204 GLU A CA 1
ATOM 1620 C C . GLU A 1 204 ? -8.746 14.071 28.955 1.00 87.31 204 GLU A C 1
ATOM 1622 O O . GLU A 1 204 ? -8.252 14.741 29.868 1.00 87.31 204 GLU A O 1
ATOM 1627 N N . GLU A 1 205 ? -10.053 13.825 28.903 1.00 86.25 205 GLU A N 1
ATOM 1628 C CA . GLU A 1 205 ? -11.038 14.420 29.810 1.00 86.25 205 GLU A CA 1
ATOM 1629 C C . GLU A 1 205 ? -11.214 13.642 31.113 1.00 86.25 205 GLU A C 1
ATOM 1631 O O . GLU A 1 205 ? -11.316 14.253 32.182 1.00 86.25 205 GLU A O 1
ATOM 1636 N N . ALA A 1 206 ? -11.184 12.306 31.060 1.00 81.38 206 ALA A N 1
ATOM 1637 C CA . ALA A 1 206 ? -11.395 11.468 32.239 1.00 81.38 206 ALA A CA 1
ATOM 1638 C C . ALA A 1 206 ? -10.437 11.799 33.409 1.00 81.38 206 ALA A C 1
ATOM 1640 O O . ALA A 1 206 ? -10.909 11.903 34.545 1.00 81.38 206 ALA A O 1
ATOM 1641 N N . PRO A 1 207 ? -9.125 12.054 33.194 1.00 80.06 207 PRO A N 1
ATOM 1642 C CA . PRO A 1 207 ? -8.216 12.443 34.270 1.00 80.06 207 PRO A CA 1
ATOM 1643 C C . PRO A 1 207 ? -8.574 13.788 34.915 1.00 80.06 207 PRO A C 1
ATOM 1645 O O . PRO A 1 207 ? -8.457 13.933 36.133 1.00 80.06 207 PRO A O 1
ATOM 1648 N N . LYS A 1 208 ? -9.044 14.764 34.126 1.00 80.69 208 LYS A N 1
ATOM 1649 C CA . LYS A 1 208 ? -9.384 16.121 34.598 1.00 80.69 208 LYS A CA 1
ATOM 1650 C C . LYS A 1 208 ? -10.584 16.099 35.541 1.00 80.69 208 LYS A C 1
ATOM 1652 O O . LYS A 1 208 ? -10.623 16.848 36.511 1.00 80.69 208 LYS A O 1
ATOM 1657 N N . LEU A 1 209 ? -11.519 15.191 35.280 1.00 72.38 209 LEU A N 1
ATOM 1658 C CA . LEU A 1 209 ? -12.687 14.943 36.120 1.00 72.38 209 LEU A CA 1
ATOM 1659 C C . LEU A 1 209 ? -12.361 14.100 37.372 1.00 72.38 209 LEU A C 1
ATOM 1661 O O . LEU A 1 209 ? -13.200 13.974 38.262 1.00 72.38 209 LEU A O 1
ATOM 1665 N N . SER A 1 210 ? -11.146 13.540 37.453 1.00 61.47 210 SER A N 1
ATOM 1666 C CA . SER A 1 210 ? -10.689 12.644 38.529 1.00 61.47 210 SER A CA 1
ATOM 1667 C C . SER A 1 210 ? -9.695 13.261 39.534 1.00 61.47 210 SER A C 1
ATOM 1669 O O . SER A 1 210 ? -9.255 12.574 40.453 1.00 61.47 210 SER A O 1
ATOM 1671 N N . ALA A 1 211 ? -9.347 14.547 39.420 1.00 56.00 211 ALA A N 1
ATOM 1672 C CA . ALA A 1 211 ? -8.474 15.256 40.372 1.00 56.00 211 ALA A CA 1
ATOM 1673 C C . ALA A 1 211 ? -9.280 16.163 41.332 1.00 56.00 211 ALA A C 1
ATOM 1675 O O . ALA A 1 211 ? -10.369 16.595 40.967 1.00 56.00 211 ALA A O 1
ATOM 1676 N N . PRO A 1 212 ? -8.713 16.658 42.453 1.00 48.03 212 PRO A N 1
ATOM 1677 C CA . PRO A 1 212 ? -8.311 15.994 43.702 1.00 48.03 212 PRO A CA 1
ATOM 1678 C C . PRO A 1 212 ? -9.407 15.621 44.735 1.00 48.03 212 PRO A C 1
ATOM 1680 O O . PRO A 1 212 ? -9.056 14.852 45.630 1.00 48.03 212 PRO A O 1
ATOM 1683 N N . PRO A 1 213 ? -10.700 16.031 44.682 1.00 50.31 213 PRO A N 1
ATOM 1684 C CA . PRO A 1 213 ? -11.666 15.553 45.680 1.00 50.31 213 PRO A CA 1
ATOM 1685 C C . PRO A 1 213 ? -11.889 14.035 45.597 1.00 50.31 213 PRO A C 1
ATOM 1687 O O . PRO A 1 213 ? -12.282 13.415 46.578 1.00 50.31 213 PRO A O 1
ATOM 1690 N N . ALA A 1 214 ? -11.617 13.415 44.439 1.00 46.72 214 ALA A N 1
ATOM 1691 C CA . ALA A 1 214 ? -11.793 11.978 44.211 1.00 46.72 214 ALA A CA 1
ATOM 1692 C C . ALA A 1 214 ? -10.749 11.096 44.927 1.00 46.72 214 ALA A C 1
ATOM 1694 O O . ALA A 1 214 ? -11.072 9.976 45.322 1.00 46.72 214 ALA A O 1
ATOM 1695 N N . ALA A 1 215 ? -9.521 11.591 45.130 1.00 43.78 215 ALA A N 1
ATOM 1696 C CA . ALA A 1 215 ? -8.465 10.848 45.822 1.00 43.78 215 ALA A CA 1
ATOM 1697 C C . ALA A 1 215 ? -8.679 10.839 47.347 1.00 43.78 215 ALA A C 1
ATOM 1699 O O . ALA A 1 215 ? -8.575 9.782 47.965 1.00 43.78 215 ALA A O 1
ATOM 1700 N N . GLU A 1 216 ? -9.081 11.974 47.935 1.00 44.97 216 GLU A N 1
ATOM 1701 C CA . GLU A 1 216 ? -9.493 12.050 49.349 1.00 44.97 216 GLU A CA 1
ATOM 1702 C C . GLU A 1 216 ? -10.795 11.263 49.616 1.00 44.97 216 GLU A C 1
ATOM 1704 O O . GLU A 1 216 ? -10.947 10.656 50.675 1.00 44.97 216 GLU A O 1
ATOM 1709 N N . LEU A 1 217 ? -11.715 11.189 48.642 1.00 49.34 217 LEU A N 1
ATOM 1710 C CA . LEU A 1 217 ? -12.935 10.361 48.705 1.00 49.34 217 LEU A CA 1
ATOM 1711 C C . LEU A 1 217 ? -12.654 8.853 48.731 1.00 49.34 217 LEU A C 1
ATOM 1713 O O . LEU A 1 217 ? -13.333 8.117 49.446 1.00 49.34 217 LEU A O 1
ATOM 1717 N N . LEU A 1 218 ? -11.668 8.382 47.964 1.00 49.09 218 LEU A N 1
ATOM 1718 C CA . LEU A 1 218 ? -11.237 6.979 47.978 1.00 49.09 218 LEU A CA 1
ATOM 1719 C C . LEU A 1 218 ? -10.600 6.590 49.320 1.00 49.09 218 LEU A C 1
ATOM 1721 O O . LEU A 1 218 ? -10.763 5.456 49.771 1.00 49.09 218 LEU A O 1
ATOM 1725 N N . GLU A 1 219 ? -9.923 7.531 49.980 1.00 46.56 219 GLU A N 1
ATOM 1726 C CA . GLU A 1 219 ? -9.292 7.330 51.287 1.00 46.56 219 GLU A CA 1
ATOM 1727 C C . GLU A 1 219 ? -10.320 7.328 52.440 1.00 46.56 219 GLU A C 1
ATOM 1729 O O . GLU A 1 219 ? -10.218 6.525 53.369 1.00 46.56 219 GLU A O 1
ATOM 1734 N N . GLN A 1 220 ? -11.385 8.136 52.339 1.00 43.97 220 GLN A N 1
ATOM 1735 C CA . GLN A 1 220 ? -12.514 8.142 53.289 1.00 43.97 220 GLN A CA 1
ATOM 1736 C C . GLN A 1 220 ? -13.444 6.915 53.172 1.00 43.97 220 GLN A C 1
ATOM 1738 O O . GLN A 1 220 ? -14.259 6.669 54.063 1.00 43.97 220 GLN A O 1
ATOM 1743 N N . LEU A 1 221 ? -13.311 6.119 52.106 1.00 43.06 221 LEU A N 1
ATOM 1744 C CA . LEU A 1 221 ? -14.068 4.885 51.847 1.00 43.06 221 LEU A CA 1
ATOM 1745 C C . LEU A 1 221 ? -13.343 3.593 52.283 1.00 43.06 221 LEU A C 1
ATOM 1747 O O . LEU A 1 221 ? -13.727 2.504 51.850 1.00 43.06 221 LEU A O 1
ATOM 1751 N N . GLY A 1 222 ? -12.294 3.665 53.109 1.00 36.47 222 GLY A N 1
ATOM 1752 C CA . GLY A 1 222 ? -11.476 2.489 53.441 1.00 36.47 222 GLY A CA 1
ATOM 1753 C C . GLY A 1 222 ? -12.247 1.267 53.990 1.00 36.47 222 GLY A C 1
ATOM 1754 O O . GLY A 1 222 ? -13.363 1.380 54.494 1.00 36.47 222 GLY A O 1
ATOM 1755 N N . PRO A 1 223 ? -11.597 0.093 54.061 1.00 43.22 223 PRO A N 1
ATOM 1756 C CA . PRO A 1 223 ? -11.165 -0.786 52.980 1.00 43.22 223 PRO A CA 1
ATOM 1757 C C . PRO A 1 223 ? -12.268 -1.815 52.629 1.00 43.22 223 PRO A C 1
ATOM 1759 O O . PRO A 1 223 ? -12.864 -2.446 53.500 1.00 43.22 223 PRO A O 1
ATOM 1762 N N . SER A 1 224 ? -12.544 -2.060 51.348 1.00 36.47 224 SER A N 1
ATOM 1763 C CA . SER A 1 224 ? -13.390 -3.193 50.918 1.00 36.47 224 SER A CA 1
ATOM 1764 C C . SER A 1 224 ? -12.933 -3.778 49.585 1.00 36.47 224 SER A C 1
ATOM 1766 O O . SER A 1 224 ? -13.742 -4.069 48.716 1.00 36.47 224 SER A O 1
ATOM 1768 N N . SER A 1 225 ? -11.630 -3.973 49.417 1.00 33.56 225 SER A N 1
ATOM 1769 C CA . SER A 1 225 ? -11.109 -4.932 48.443 1.00 33.56 225 SER A CA 1
ATOM 1770 C C . SER A 1 225 ? -9.669 -5.263 48.800 1.00 33.56 225 SER A C 1
ATOM 1772 O O . SER A 1 225 ? -8.717 -4.743 48.223 1.00 33.56 225 SER A O 1
ATOM 1774 N N . SER A 1 226 ? -9.509 -6.153 49.775 1.00 29.80 226 SER A N 1
ATOM 1775 C CA . SER A 1 226 ? -8.317 -6.985 49.883 1.00 29.80 226 SER A CA 1
ATOM 1776 C C . SER A 1 226 ? -8.259 -7.888 48.646 1.00 29.80 226 SER A C 1
ATOM 1778 O O . SER A 1 226 ? -8.626 -9.057 48.700 1.00 29.80 226 SER A O 1
ATOM 1780 N N . ILE A 1 227 ? -7.840 -7.349 47.502 1.00 32.03 227 ILE A N 1
ATOM 1781 C CA . ILE A 1 227 ? -7.239 -8.179 46.462 1.00 32.03 227 ILE A CA 1
ATOM 1782 C C . ILE A 1 227 ? -5.765 -8.232 46.833 1.00 32.03 227 ILE A C 1
ATOM 1784 O O . ILE A 1 227 ? -5.030 -7.261 46.686 1.00 32.03 227 ILE A O 1
ATOM 1788 N N . ASN A 1 228 ? -5.375 -9.362 47.421 1.00 31.30 228 ASN A N 1
ATOM 1789 C CA . ASN A 1 228 ? -3.998 -9.689 47.753 1.00 31.30 228 ASN A CA 1
ATOM 1790 C C . ASN A 1 228 ? -3.094 -9.492 46.529 1.00 31.30 228 ASN A C 1
ATOM 1792 O O . ASN A 1 228 ? -3.066 -10.331 45.632 1.00 31.30 228 ASN A O 1
ATOM 1796 N N . SER A 1 229 ? -2.300 -8.428 46.537 1.00 37.81 229 SER A N 1
ATOM 1797 C CA . SER A 1 229 ? -1.086 -8.318 45.735 1.00 37.81 229 SER A CA 1
ATOM 1798 C C . SER A 1 229 ? 0.106 -8.120 46.670 1.00 37.81 229 SER A C 1
ATOM 1800 O O . SER A 1 229 ? 0.610 -7.015 46.848 1.00 37.81 229 SER A O 1
ATOM 1802 N N . SER A 1 230 ? 0.561 -9.200 47.301 1.00 31.27 230 SER A N 1
ATOM 1803 C CA . SER A 1 230 ? 1.881 -9.242 47.936 1.00 31.27 230 SER A CA 1
ATOM 1804 C C . SER A 1 230 ? 2.510 -10.619 47.739 1.00 31.27 230 SER A C 1
ATOM 1806 O O . SER A 1 230 ? 2.559 -11.469 48.620 1.00 31.27 230 SER A O 1
ATOM 1808 N N . GLY A 1 231 ? 2.989 -10.835 46.516 1.00 34.59 231 GLY A N 1
ATOM 1809 C CA . GLY A 1 231 ? 3.851 -11.950 46.152 1.00 34.59 231 GLY A CA 1
ATOM 1810 C C . GLY A 1 231 ? 5.238 -11.457 45.760 1.00 34.59 231 GLY A C 1
ATOM 1811 O O . GLY A 1 231 ? 5.629 -11.634 44.614 1.00 34.59 231 GLY A O 1
ATOM 1812 N N . THR A 1 232 ? 5.981 -10.855 46.693 1.00 29.84 232 THR A N 1
ATOM 1813 C CA . THR A 1 232 ? 7.439 -10.710 46.546 1.00 29.84 232 THR A CA 1
ATOM 1814 C C . THR A 1 232 ? 8.109 -10.703 47.922 1.00 29.84 232 THR A C 1
ATOM 1816 O O . THR A 1 232 ? 7.849 -9.793 48.710 1.00 29.84 232 THR A O 1
ATOM 1819 N N . PRO A 1 233 ? 8.958 -11.693 48.254 1.00 31.73 233 PRO A N 1
ATOM 1820 C CA . PRO A 1 233 ? 9.735 -11.679 49.482 1.00 31.73 233 PRO A CA 1
ATOM 1821 C C . PRO A 1 233 ? 11.105 -11.026 49.239 1.00 31.73 233 PRO A C 1
ATOM 1823 O O . PRO A 1 233 ? 11.824 -11.381 48.307 1.00 31.73 233 PRO A O 1
ATOM 1826 N N . THR A 1 234 ? 11.496 -10.110 50.119 1.00 31.16 234 THR A N 1
ATOM 1827 C CA . THR A 1 234 ? 12.880 -9.627 50.280 1.00 31.16 234 THR A CA 1
ATOM 1828 C C . THR A 1 234 ? 13.322 -9.839 51.737 1.00 31.16 234 THR A C 1
ATOM 1830 O O . THR A 1 234 ? 12.489 -10.106 52.606 1.00 31.16 234 THR A O 1
ATOM 1833 N N . PRO A 1 235 ? 14.636 -9.884 52.015 1.00 38.03 235 PRO A N 1
ATOM 1834 C CA . PRO A 1 235 ? 15.253 -10.989 52.729 1.00 38.03 235 PRO A CA 1
ATOM 1835 C C . PRO A 1 235 ? 15.465 -10.675 54.212 1.00 38.03 235 PRO A C 1
ATOM 1837 O O . PRO A 1 235 ? 15.704 -9.532 54.597 1.00 38.03 235 PRO A O 1
ATOM 1840 N N . ARG A 1 236 ? 15.454 -11.714 55.053 1.00 28.70 236 ARG A N 1
ATOM 1841 C CA . ARG A 1 236 ? 15.914 -11.615 56.443 1.00 28.70 236 ARG A CA 1
ATOM 1842 C C . ARG A 1 236 ? 17.279 -12.271 56.582 1.00 28.70 236 ARG A C 1
ATOM 1844 O O . ARG A 1 236 ? 17.401 -13.490 56.545 1.00 28.70 236 ARG A O 1
ATOM 1851 N N . ALA A 1 237 ? 18.286 -11.427 56.767 1.00 33.66 237 ALA A N 1
ATOM 1852 C CA . ALA A 1 237 ? 19.544 -11.808 57.376 1.00 33.66 237 ALA A CA 1
ATOM 1853 C C . ALA A 1 237 ? 19.331 -11.995 58.887 1.00 33.66 237 ALA A C 1
ATOM 1855 O O . ALA A 1 237 ? 18.775 -11.126 59.558 1.00 33.66 237 ALA A O 1
ATOM 1856 N N . SER A 1 238 ? 19.803 -13.117 59.418 1.00 33.88 238 SER A N 1
ATOM 1857 C CA . SER A 1 238 ? 20.182 -13.243 60.822 1.00 33.88 238 SER A CA 1
ATOM 1858 C C . SER A 1 238 ? 21.404 -14.148 60.896 1.00 33.88 238 SER A C 1
ATOM 1860 O O . SER A 1 238 ? 21.342 -15.327 60.549 1.00 33.88 238 SER A O 1
ATOM 1862 N N . GLU A 1 239 ? 22.514 -13.544 61.300 1.00 35.44 239 GLU A N 1
ATOM 1863 C CA . GLU A 1 239 ? 23.800 -14.166 61.586 1.00 35.44 239 GLU A CA 1
ATOM 1864 C C . GLU A 1 239 ? 23.690 -15.248 62.666 1.00 35.44 239 GLU A C 1
ATOM 1866 O O . GLU A 1 239 ? 22.962 -15.073 63.646 1.00 35.44 239 GLU A O 1
ATOM 1871 N N . ARG A 1 240 ? 24.517 -16.298 62.544 1.00 31.94 240 ARG A N 1
ATOM 1872 C CA . ARG A 1 240 ? 25.379 -16.792 63.636 1.00 31.94 240 ARG A CA 1
ATOM 1873 C C . ARG A 1 240 ? 26.390 -17.851 63.147 1.00 31.94 240 ARG A C 1
ATOM 1875 O O . ARG A 1 240 ? 26.015 -18.950 62.766 1.00 31.94 240 ARG A O 1
ATOM 1882 N N . SER A 1 241 ? 27.674 -17.477 63.248 1.00 30.73 241 SER A N 1
ATOM 1883 C CA . SER A 1 241 ? 28.835 -18.275 63.720 1.00 30.73 241 SER A CA 1
ATOM 1884 C C . SER A 1 241 ? 29.303 -19.564 62.989 1.00 30.73 241 SER A C 1
ATOM 1886 O O . SER A 1 241 ? 28.770 -20.636 63.239 1.00 30.73 241 SER A O 1
ATOM 1888 N N . MET A 1 242 ? 30.362 -19.412 62.158 1.00 34.09 242 MET A N 1
ATOM 1889 C CA . MET A 1 242 ? 31.724 -20.053 62.125 1.00 34.09 242 MET A CA 1
ATOM 1890 C C . MET A 1 242 ? 32.009 -21.374 62.906 1.00 34.09 242 MET A C 1
ATOM 1892 O O . MET A 1 242 ? 31.382 -21.570 63.943 1.00 34.09 242 MET A O 1
ATOM 1896 N N . PRO A 1 243 ? 33.127 -22.125 62.650 1.00 54.88 243 PRO A N 1
ATOM 1897 C CA . PRO A 1 243 ? 33.987 -22.313 61.449 1.00 54.88 243 PRO A CA 1
ATOM 1898 C C . PRO A 1 243 ? 34.447 -23.801 61.210 1.00 54.88 243 PRO A C 1
ATOM 1900 O O . PRO A 1 243 ? 33.958 -24.710 61.871 1.00 54.88 243 PRO A O 1
ATOM 1903 N N . CYS A 1 244 ? 35.464 -24.011 60.341 1.00 28.81 244 CYS A N 1
ATOM 1904 C CA . CYS A 1 244 ? 36.220 -25.256 60.005 1.00 28.81 244 CYS A CA 1
ATOM 1905 C C . CYS A 1 244 ? 35.536 -26.221 59.010 1.00 28.81 244 CYS A C 1
ATOM 1907 O O . CYS A 1 244 ? 34.333 -26.404 59.066 1.00 28.81 244 CYS A O 1
ATOM 1909 N N . SER A 1 245 ? 36.195 -26.893 58.058 1.00 33.88 245 SER A N 1
ATOM 1910 C CA . SER A 1 245 ? 37.614 -27.208 57.797 1.00 33.88 245 SER A CA 1
ATOM 1911 C C . SER A 1 245 ? 37.779 -27.732 56.349 1.00 33.88 245 SER A C 1
ATOM 1913 O O . SER A 1 245 ? 36.823 -28.254 55.791 1.00 33.88 245 SER A O 1
ATOM 1915 N N . SER A 1 246 ? 38.988 -27.572 55.784 1.00 36.09 246 SER A N 1
ATOM 1916 C CA . SER A 1 246 ? 39.685 -28.338 54.716 1.00 36.09 246 SER A CA 1
ATOM 1917 C C . SER A 1 246 ? 38.884 -29.312 53.812 1.00 36.09 246 SER A C 1
ATOM 1919 O O . SER A 1 246 ? 38.147 -30.168 54.279 1.00 36.09 246 SER A O 1
ATOM 1921 N N . THR A 1 247 ? 39.134 -29.415 52.502 1.00 37.41 247 THR A N 1
ATOM 1922 C CA . THR A 1 247 ? 40.331 -30.063 51.919 1.00 37.41 247 THR A CA 1
ATOM 1923 C C . THR A 1 247 ? 40.197 -30.101 50.385 1.00 37.41 247 THR A C 1
ATOM 1925 O O . THR A 1 247 ? 39.108 -30.328 49.876 1.00 37.41 247 THR A O 1
ATOM 1928 N N . ARG A 1 248 ? 41.338 -29.896 49.713 1.00 38.88 248 ARG A N 1
ATOM 1929 C CA . ARG A 1 248 ? 41.779 -30.243 48.341 1.00 38.88 248 ARG A CA 1
ATOM 1930 C C . ARG A 1 248 ? 40.857 -31.061 47.420 1.00 38.88 248 ARG A C 1
ATOM 1932 O O . ARG A 1 248 ? 40.303 -32.076 47.830 1.00 38.88 248 ARG A O 1
ATOM 1939 N N . GLY A 1 249 ? 40.951 -30.720 46.133 1.00 39.56 249 GLY A N 1
ATOM 1940 C CA . GLY A 1 249 ? 40.592 -31.534 44.971 1.00 39.56 249 GLY A CA 1
ATOM 1941 C C . GLY A 1 249 ? 40.667 -30.694 43.715 1.00 39.56 249 GLY A C 1
ATOM 1942 O O . GLY A 1 249 ? 39.628 -30.084 43.403 1.00 39.56 249 GLY A O 1
#

Sequence (249 aa):
MPSLRVTQFRVLNYRNIDDSGWIPIERVTALVGRNESGKTALLKALHKFNPAIAEPYLPQREFPRDRFAREFKNGKDWPVCQVEFEVDDALRAQLLTEYKSDQLPTHFTCTRYYDGHLTVEFSPQVMEAPLAPDALLQALRRFTTGLADAFTPRAGNPAPGPVPELQALKRTLIEWAVEIESEARPLQSLRSEEGLALLAGVVEEAPKLSAPPAAELLEQLGPSSSINSSGTPTPRASERSMPCSSTRG

Secondary structure (DSSP, 8-state):
---EEEEEEEEEEETTEEE---EE--SS------TTSSHHHHHHHHHHHS-SS-----HHHHS-HHHHHHH-S-GGG-EEEEEEEEEPHHHHHHHHHHH--S---SEEEEEEETTS-EEEEEES--PPPP--THHHHHHHHHHHHHHHHTTSPPTT--PPSPPHHHHHHHHHHHHHHHHHHHHHTT-S-TTSHHHHHHHHHHHHHHHHTTSSHHHHHHHHT----------------------------

Foldseek 3Di:
DWDKAWFWKWFDQWAPPNIPPTDGDDPDDDDDDDPPPCPVRVVVLVCQLDPPDNDAADCCRIGHPVCSVPPPPDQVVAWGMKIKIAGDPVNVVVCCVPVVDPDDFGMKIWTATRVGDIDIATVVGDDDDAAQCVVVLVVLVVVLVVLVVVPPDDPPDPDDPDDVVSVVLNVVSNVVSVVLNVQRVVDRHLPDPSNVVSVVVCVVVVVVSCDDVNVVVVVVPDDDDPPDDDPDDDDDDDDDDDDDDDDDD

Radius of gyration: 33.19 Å; chains: 1; bounding box: 70×51×95 Å